Protein AF-A0A956UQK5-F1 (afdb_monomer_lite)

pLDDT: mean 91.29, std 11.16, range [36.44, 98.81]

Sequence (297 aa):
FAAATVSLLESGNDVRLRQFIRAFSGKAGPGTSLEEFTGALDKWTVFCAQTLYFDRPDLVDEAIDKLCELYKHFGIDEDATRRRFTVVVRIYVIGALAVRLAAWATVHSLTLRPVPSSLYDPDYIYSSWIRNATVFVARANLHMESDEPAQARGGFVLSAARNVMVEHPAMRPDLTEDQVPTDEISARDAALNSLCEFDIAYCFIVAAMGSGHGSAYPSSSAFDEDRSKPMAQRIVADANLREQMFPGVPDTNIAAAIAEIYELAIRESASHYGGRWWAMPPSVDAWVGKNSPPVNS

Secondary structure (DSSP, 8-state):
-HHHHHHHHHTT-HHHHHHHHHHHHHHSSTT--HHHHHHHHHHHHHHHHHHHHTT-HHHHHHHHHHHHHHHTT--SSHHHHHHHHHHHHHHHHHHHHHHHTT-HHHHHHHH---EEEETTEEEEEES-HHHHHHHHHHHTTGGGSSS--GGGSTTHHHHHHHHHHHH-GGG-TT--GGGS-SS---TT-HHHHHHHHHHHHHHHHHHHH--SBS----GGGGS-GGGTHHHHHHHHH-HHHHHHHSTT--HHHHHHHHHHHHHHHHHHHHHHSSS------HHHHHHHHHHSPP---

Foldseek 3Di:
DLVVLLVCLVVVVVVVLVVLLVCLCVQLDPPDQLVSNLVSLLVLLLNLLSCVVSVNVVSNLSSLVSVLVRLLQQALDPSSLSSLLSNLLSLLLSLLSCLVVVVQLSLQSSQQRWHALHPVGRVQIWRGSNQSSLVSCVVVVVLVPDPDDQLCSLLSSLVSSLVSCQVCVSSVVPDDDVLNDPPDDDPSNSSSLSSLQSLLLSQLLCQLPRPGDGHRARSSLLDACVSHQVNLLCCLVDPVSVCSNPPPGDLQSSLVSNVVSLVRSQVCNVVRRVRNRDDRDPSNVVSSVVNHDPDPD

Structure (mmCIF, N/CA/C/O backbone):
data_AF-A0A956UQK5-F1
#
_entry.id   AF-A0A956UQK5-F1
#
loop_
_atom_site.group_PDB
_atom_site.id
_atom_site.type_symbol
_atom_site.label_atom_id
_atom_site.label_alt_id
_atom_site.label_comp_id
_atom_site.label_asym_id
_atom_site.label_entity_id
_atom_site.label_seq_id
_atom_site.pdbx_PDB_ins_code
_atom_site.Cartn_x
_atom_site.Cartn_y
_atom_site.Cartn_z
_atom_site.occupancy
_atom_site.B_iso_or_equiv
_atom_site.auth_seq_id
_atom_site.auth_comp_id
_atom_site.auth_asym_id
_atom_site.auth_atom_id
_atom_site.pdbx_PDB_model_num
ATOM 1 N N . PHE A 1 1 ? -10.878 -0.405 20.979 1.00 93.00 1 PHE A N 1
ATOM 2 C CA . PHE A 1 1 ? -11.402 -0.850 19.669 1.0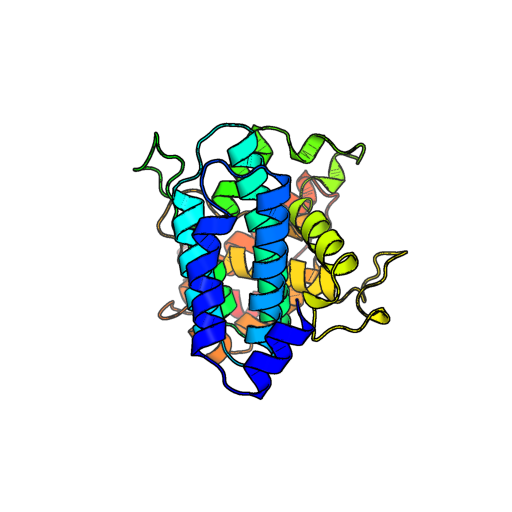0 93.00 1 PHE A CA 1
ATOM 3 C C . PHE A 1 1 ? -10.720 -2.139 19.220 1.00 93.00 1 PHE A C 1
ATOM 5 O O . PHE A 1 1 ? -11.423 -3.131 19.135 1.00 93.00 1 PHE A O 1
ATOM 12 N N . ALA A 1 2 ? -9.388 -2.171 19.058 1.00 95.06 2 ALA A N 1
ATOM 13 C CA . ALA A 1 2 ? -8.634 -3.368 18.645 1.00 95.06 2 ALA A CA 1
ATOM 14 C C . ALA A 1 2 ? -9.013 -4.657 19.404 1.00 95.06 2 ALA A C 1
ATOM 16 O O . ALA A 1 2 ? -9.420 -5.623 18.776 1.00 95.06 2 ALA A O 1
ATOM 17 N N . ALA A 1 3 ? -9.005 -4.636 20.744 1.00 95.69 3 ALA A N 1
ATOM 18 C CA . ALA A 1 3 ? -9.388 -5.796 21.560 1.00 95.69 3 ALA A CA 1
ATOM 19 C C . ALA A 1 3 ? -10.818 -6.308 21.284 1.00 95.69 3 ALA A C 1
ATOM 21 O O . ALA A 1 3 ? -11.070 -7.506 21.329 1.00 95.69 3 ALA A O 1
ATOM 22 N N . ALA A 1 4 ? -11.755 -5.410 20.957 1.00 95.69 4 ALA A N 1
ATOM 23 C CA . ALA A 1 4 ? -13.111 -5.806 20.584 1.00 95.69 4 ALA A CA 1
ATOM 24 C C . ALA A 1 4 ? -13.137 -6.454 19.192 1.00 95.69 4 ALA A C 1
ATOM 26 O O . ALA A 1 4 ? -13.817 -7.455 19.011 1.00 95.69 4 ALA A O 1
ATOM 27 N N . THR A 1 5 ? -12.381 -5.923 18.225 1.00 95.50 5 THR A N 1
ATOM 28 C CA . THR A 1 5 ? -12.234 -6.538 16.897 1.00 95.50 5 THR A CA 1
ATOM 29 C C . THR A 1 5 ? -11.626 -7.935 17.000 1.00 95.50 5 THR A C 1
ATOM 31 O O . THR A 1 5 ? -12.187 -8.869 16.439 1.00 95.50 5 THR A O 1
ATOM 34 N N . VAL A 1 6 ? -10.544 -8.090 17.769 1.00 96.81 6 VAL A N 1
ATOM 35 C CA . VAL A 1 6 ? -9.895 -9.386 18.026 1.00 96.81 6 VAL A CA 1
ATOM 36 C C . VAL A 1 6 ? -10.879 -10.371 18.652 1.00 96.81 6 VAL A C 1
ATOM 38 O O . VAL A 1 6 ? -11.075 -11.452 18.116 1.00 96.81 6 VAL A O 1
ATOM 41 N N . SER A 1 7 ? -11.604 -9.966 19.697 1.00 97.00 7 SER A N 1
ATOM 42 C CA . SER A 1 7 ? -12.611 -10.830 20.325 1.00 97.00 7 SER A CA 1
ATOM 43 C C . SER A 1 7 ? -13.732 -11.253 19.357 1.00 97.00 7 SER A C 1
ATOM 45 O O . SER A 1 7 ? -14.220 -12.385 19.414 1.00 97.00 7 SER A O 1
ATOM 47 N N . LEU A 1 8 ? -14.147 -10.378 18.433 1.00 96.44 8 LEU A N 1
ATOM 48 C CA . LEU A 1 8 ? -15.126 -10.727 17.395 1.00 96.44 8 LEU A CA 1
ATOM 49 C C . LEU A 1 8 ? -14.556 -11.696 16.350 1.00 96.44 8 LEU A C 1
ATOM 51 O O . LEU A 1 8 ? -15.296 -12.557 15.879 1.00 96.44 8 LEU A O 1
ATOM 55 N N . LEU A 1 9 ? -13.271 -11.575 16.010 1.00 96.00 9 LEU A N 1
ATOM 56 C CA . LEU A 1 9 ? -12.570 -12.502 15.118 1.00 96.00 9 LEU A CA 1
ATOM 57 C C . LEU A 1 9 ? -12.417 -13.882 15.766 1.00 96.00 9 LEU A C 1
ATOM 59 O O . LEU A 1 9 ? -12.805 -14.879 15.165 1.00 96.00 9 LEU A O 1
ATOM 63 N N . GLU A 1 10 ? -11.959 -13.936 17.018 1.00 95.88 10 GLU A N 1
ATOM 64 C CA . GLU A 1 10 ? -11.813 -15.176 17.795 1.00 95.88 10 GLU A CA 1
ATOM 65 C C . GLU A 1 10 ? -13.148 -15.907 17.993 1.00 95.88 10 GLU A C 1
ATOM 67 O O . GLU A 1 10 ? -13.201 -17.135 17.973 1.00 95.88 10 GLU A O 1
ATOM 72 N N . SER A 1 11 ? -14.243 -15.159 18.157 1.00 95.81 11 SER A N 1
ATOM 73 C CA . SER A 1 11 ? -15.592 -15.727 18.293 1.00 95.81 11 SER A CA 1
ATOM 74 C C . SER A 1 11 ? -16.288 -16.025 16.958 1.00 95.81 11 SER A C 1
ATOM 76 O O . SER A 1 11 ? -17.422 -16.508 16.971 1.00 95.81 11 SER A O 1
ATOM 78 N N . GLY A 1 12 ? -15.656 -15.736 15.813 1.00 92.88 12 GLY A N 1
ATOM 79 C CA . GLY A 1 12 ? -16.239 -15.949 14.483 1.00 92.88 12 GLY A CA 1
ATOM 80 C C . GLY A 1 12 ? -17.502 -15.118 14.217 1.00 92.88 12 GLY A C 1
ATOM 81 O O . GLY A 1 12 ? -18.394 -15.543 13.483 1.00 92.88 12 GLY A O 1
ATOM 82 N N . ASN A 1 13 ? -17.632 -13.945 14.844 1.00 94.38 13 ASN A N 1
ATOM 83 C CA . ASN A 1 13 ? -18.844 -13.130 14.773 1.00 94.38 13 ASN A CA 1
ATOM 84 C C . ASN A 1 13 ? -18.873 -12.225 13.529 1.00 94.38 13 ASN A C 1
ATOM 86 O O . ASN A 1 13 ? -18.843 -10.990 13.612 1.00 94.38 13 ASN A O 1
ATOM 90 N N . ASP A 1 14 ? -18.993 -12.854 12.362 1.00 94.00 14 ASP A N 1
ATOM 91 C CA . ASP A 1 14 ? -19.017 -12.190 11.054 1.00 94.00 14 ASP A CA 1
ATOM 92 C C . ASP A 1 14 ? -20.109 -11.122 10.935 1.00 94.00 14 ASP A C 1
ATOM 94 O O . ASP A 1 14 ? -19.914 -10.087 10.296 1.00 94.00 14 ASP A O 1
ATOM 98 N N . VAL A 1 15 ? -21.253 -11.322 11.597 1.00 95.44 15 VAL A N 1
ATOM 99 C CA . VAL A 1 15 ? -22.358 -10.355 11.583 1.00 95.44 15 VAL A CA 1
ATOM 100 C C . VAL A 1 15 ? -21.906 -9.008 12.143 1.00 95.44 15 VAL A C 1
ATOM 102 O O . VAL A 1 15 ? -22.178 -7.968 11.542 1.00 95.44 15 VAL A O 1
ATOM 105 N N . ARG A 1 16 ? -21.203 -8.999 13.282 1.00 95.31 16 ARG A N 1
ATOM 106 C CA . ARG A 1 16 ? -20.717 -7.757 13.901 1.00 95.31 16 ARG A CA 1
ATOM 107 C C . ARG A 1 16 ? -19.554 -7.143 13.126 1.00 95.31 16 ARG A C 1
ATOM 109 O O . ARG A 1 16 ? -19.509 -5.919 13.001 1.00 95.31 16 ARG A O 1
ATOM 116 N N . LEU A 1 17 ? -18.673 -7.968 12.562 1.00 96.00 17 LEU A N 1
ATOM 117 C CA . LEU A 1 17 ? -17.563 -7.505 11.724 1.00 96.00 17 LEU A CA 1
ATOM 118 C C . LEU A 1 17 ? -18.084 -6.794 10.462 1.00 96.00 17 LEU A C 1
ATOM 120 O O . LEU A 1 17 ? -17.717 -5.650 10.202 1.00 96.00 17 LEU A O 1
ATOM 124 N N . ARG A 1 18 ? -19.044 -7.383 9.740 1.00 96.12 18 ARG A N 1
ATOM 125 C CA . ARG A 1 18 ? -19.647 -6.737 8.559 1.00 96.12 18 ARG A CA 1
ATOM 126 C C . ARG A 1 18 ? -20.541 -5.548 8.916 1.00 96.12 18 ARG A C 1
ATOM 128 O O . ARG A 1 18 ? -20.626 -4.585 8.156 1.00 96.12 18 ARG A O 1
ATOM 135 N N . GLN A 1 19 ? -21.180 -5.548 10.091 1.00 94.62 19 GLN A N 1
ATOM 136 C CA . GLN A 1 19 ? -21.871 -4.353 10.597 1.00 94.62 19 GLN A CA 1
ATOM 137 C C . GLN A 1 19 ? -20.914 -3.169 10.777 1.00 94.62 19 GLN A C 1
ATOM 139 O O . GLN A 1 19 ? -21.298 -2.041 10.463 1.00 94.62 19 GLN A O 1
ATOM 144 N N . PHE A 1 20 ? -19.681 -3.405 11.239 1.00 95.19 20 PHE A N 1
ATOM 145 C CA . PHE A 1 20 ? -18.666 -2.355 11.322 1.00 95.19 20 PHE A CA 1
ATOM 146 C C . PHE A 1 20 ? -18.350 -1.768 9.938 1.00 95.19 20 PHE A C 1
ATOM 148 O O . PHE A 1 20 ? -18.416 -0.547 9.782 1.00 95.19 20 PHE A O 1
ATOM 155 N N . ILE A 1 21 ? -18.113 -2.618 8.932 1.00 95.44 21 ILE A N 1
ATOM 156 C CA . ILE A 1 21 ? -17.837 -2.185 7.550 1.00 95.44 21 ILE A CA 1
ATOM 157 C C . ILE A 1 21 ? -18.997 -1.344 7.001 1.00 95.44 21 ILE A C 1
ATOM 159 O O . ILE A 1 21 ? -18.802 -0.239 6.497 1.00 95.44 21 ILE A O 1
ATOM 163 N N . ARG A 1 22 ? -20.241 -1.807 7.169 1.00 93.06 22 ARG A N 1
ATOM 164 C CA . ARG A 1 22 ? -21.436 -1.081 6.698 1.00 93.06 22 ARG A CA 1
ATOM 165 C C . ARG A 1 22 ? -21.610 0.277 7.373 1.00 93.06 22 ARG A C 1
ATOM 167 O O . ARG A 1 22 ? -22.020 1.234 6.719 1.00 93.06 22 ARG A O 1
ATOM 174 N N . ALA A 1 23 ? -21.285 0.370 8.661 1.00 91.62 23 ALA A N 1
ATOM 175 C CA . ALA A 1 23 ? -21.383 1.608 9.426 1.00 91.62 23 ALA A CA 1
ATOM 176 C C . ALA A 1 23 ? -20.281 2.629 9.086 1.00 91.62 23 ALA A C 1
ATOM 178 O O . ALA A 1 23 ? -20.419 3.796 9.456 1.00 91.62 23 ALA A O 1
ATOM 179 N N . PHE A 1 24 ? -19.209 2.224 8.392 1.00 89.88 24 PHE A N 1
ATOM 180 C CA . PHE A 1 24 ? -18.078 3.095 8.067 1.00 89.88 24 PHE A CA 1
ATOM 181 C C . PHE A 1 24 ? -18.500 4.333 7.263 1.00 89.88 24 PHE A C 1
ATOM 183 O O . PHE A 1 24 ? -18.187 5.450 7.668 1.00 89.88 24 PHE A O 1
ATOM 190 N N . SER A 1 25 ? -19.300 4.175 6.199 1.00 79.31 25 SER A N 1
ATOM 191 C CA . SER A 1 25 ? -19.737 5.317 5.373 1.00 79.31 25 SER A CA 1
ATOM 192 C C . SER A 1 25 ? -20.547 6.358 6.149 1.00 79.31 25 SER A C 1
ATOM 194 O O . SER A 1 25 ? -20.469 7.535 5.827 1.00 79.31 25 SER A O 1
ATOM 196 N N . GLY A 1 26 ? -21.298 5.956 7.180 1.00 79.00 26 GLY A N 1
ATOM 197 C CA . GLY A 1 26 ? -22.025 6.906 8.030 1.00 79.00 26 GLY A CA 1
ATOM 198 C C . GLY A 1 26 ? -21.107 7.716 8.951 1.00 79.00 26 GLY A C 1
ATOM 199 O O . GLY A 1 26 ? -21.458 8.821 9.339 1.00 79.00 26 GLY A O 1
ATOM 200 N N . LYS A 1 27 ? -19.928 7.178 9.288 1.00 81.81 27 LYS A N 1
ATOM 201 C CA . LYS A 1 27 ? -18.935 7.804 10.179 1.00 81.81 27 LYS A CA 1
ATOM 202 C C . LYS A 1 27 ? -17.825 8.549 9.440 1.00 81.81 27 LYS A C 1
ATOM 204 O O . LYS A 1 27 ? -17.089 9.293 10.070 1.00 81.81 27 LYS A O 1
ATOM 209 N N . ALA A 1 28 ? -17.692 8.318 8.139 1.00 83.00 28 ALA A N 1
ATOM 210 C CA . ALA A 1 28 ? -16.684 8.927 7.276 1.00 83.00 28 ALA A CA 1
ATOM 211 C C . ALA A 1 28 ? -17.314 9.688 6.090 1.00 83.00 28 ALA A C 1
ATOM 213 O O . ALA A 1 28 ? -16.623 10.052 5.143 1.00 83.00 28 ALA A O 1
ATOM 214 N N . GLY A 1 29 ? -18.634 9.890 6.120 1.00 77.94 29 GLY A N 1
ATOM 215 C CA . GLY A 1 29 ? -19.404 10.474 5.027 1.00 77.94 29 GLY A CA 1
ATOM 216 C C . GLY A 1 29 ? -19.344 12.006 4.952 1.00 77.94 29 GLY A C 1
ATOM 217 O O . GLY A 1 29 ? -18.689 12.655 5.778 1.00 77.94 29 GLY A O 1
ATOM 218 N N . PRO A 1 30 ? -20.058 12.590 3.971 1.00 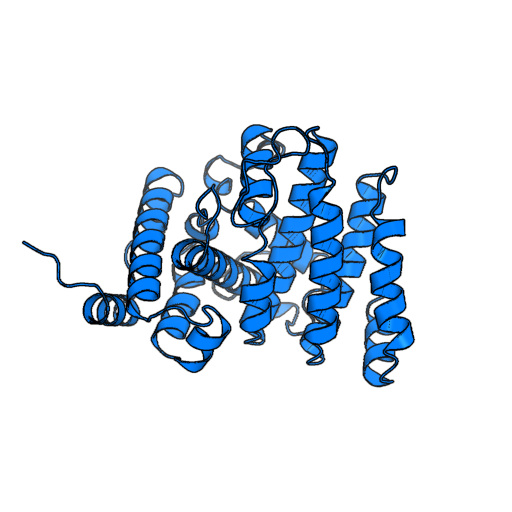72.38 30 PRO A N 1
ATOM 219 C CA . PRO A 1 30 ? -20.184 14.038 3.817 1.00 72.38 30 PRO A CA 1
ATOM 220 C C . PRO A 1 30 ? -20.707 14.702 5.100 1.00 72.38 30 PRO A C 1
ATOM 222 O O . PRO A 1 30 ? -21.658 14.213 5.706 1.00 72.38 30 PRO A O 1
ATOM 225 N N . GLY A 1 31 ? -20.093 15.816 5.506 1.00 79.75 31 GLY A N 1
ATOM 226 C CA . GLY A 1 31 ? -20.494 16.596 6.687 1.00 79.75 31 GLY A CA 1
ATOM 227 C C . GLY A 1 31 ? -19.743 16.270 7.984 1.00 79.75 31 GLY A C 1
ATOM 228 O O . GLY A 1 31 ? -19.898 17.003 8.955 1.00 79.75 31 GLY A O 1
ATOM 229 N N . THR A 1 32 ? -18.913 15.223 8.002 1.00 89.75 32 THR A N 1
ATOM 230 C CA . THR A 1 32 ? -17.972 14.955 9.108 1.00 89.75 32 THR A CA 1
ATOM 231 C C . THR A 1 32 ? -16.798 15.929 9.083 1.00 89.75 32 THR A C 1
ATOM 233 O O . THR A 1 32 ? -16.366 16.337 8.004 1.00 89.75 32 THR A O 1
ATOM 236 N N . SER A 1 33 ? -16.232 16.280 10.239 1.00 93.06 33 SER A N 1
ATOM 237 C CA . SER A 1 33 ? -14.967 17.027 10.279 1.00 93.06 33 SER A CA 1
ATOM 238 C C . SER A 1 33 ? -13.791 16.154 9.806 1.00 93.06 33 SER A C 1
ATOM 240 O O . SER A 1 33 ? -13.884 14.922 9.767 1.00 93.06 33 SER A O 1
ATOM 242 N N . LEU A 1 34 ? -12.660 16.771 9.445 1.00 91.75 34 LEU A N 1
ATOM 243 C CA . LEU A 1 34 ? -11.445 16.028 9.088 1.00 91.75 34 LEU A CA 1
ATOM 244 C C . LEU A 1 34 ? -10.933 15.164 10.257 1.00 91.75 34 LEU A C 1
ATOM 246 O O . LEU A 1 34 ? -10.433 14.061 10.037 1.00 91.75 34 LEU A O 1
ATOM 250 N N . GLU A 1 35 ? -11.091 15.632 11.496 1.00 93.88 35 GLU A N 1
ATOM 251 C CA . GLU A 1 35 ? -10.717 14.896 12.709 1.00 93.88 35 GLU A CA 1
ATOM 252 C C . GLU A 1 35 ? -11.601 13.655 12.907 1.00 93.88 35 GLU A C 1
ATOM 254 O O . GLU A 1 35 ? -11.092 12.549 13.096 1.00 93.88 35 GLU A O 1
ATOM 259 N N . GLU A 1 36 ? -12.923 13.804 12.781 1.00 94.75 36 GLU A N 1
ATOM 260 C CA . GLU A 1 36 ? -13.871 12.687 12.881 1.00 94.75 36 GLU A CA 1
ATOM 261 C C . GLU A 1 36 ? -13.614 11.634 11.800 1.00 94.75 36 GLU A C 1
ATOM 263 O O . GLU A 1 36 ? -13.603 10.431 12.077 1.00 94.75 36 GLU A O 1
ATOM 268 N N . PHE A 1 37 ? -13.351 12.092 10.575 1.00 95.38 37 PHE A N 1
ATOM 269 C CA . PHE A 1 37 ? -12.979 11.241 9.454 1.00 95.38 37 PHE A CA 1
ATOM 270 C C . PHE A 1 37 ? -11.674 10.486 9.706 1.00 95.38 37 PHE A C 1
ATOM 272 O O . PHE A 1 37 ? -11.604 9.280 9.464 1.00 95.38 37 PHE A O 1
ATOM 279 N N . THR A 1 38 ? -10.663 11.169 10.246 1.00 95.50 38 THR A N 1
ATOM 280 C CA . THR A 1 38 ? -9.379 10.560 10.612 1.00 95.50 38 THR A CA 1
ATOM 281 C C . THR A 1 38 ? -9.583 9.481 11.675 1.00 95.50 38 THR A C 1
ATOM 283 O O . THR A 1 38 ? -9.195 8.336 11.461 1.00 95.50 38 THR A O 1
ATOM 286 N N . GLY A 1 39 ? -10.327 9.772 12.747 1.00 96.06 39 GLY A N 1
ATOM 287 C CA . GLY A 1 39 ? -10.634 8.784 13.785 1.00 96.06 39 GLY A CA 1
ATOM 288 C C . GLY A 1 39 ? -11.502 7.610 13.300 1.00 96.06 39 GLY A C 1
ATOM 289 O O . GLY A 1 39 ? -11.429 6.503 13.850 1.00 96.06 39 GLY A O 1
ATOM 290 N N . ALA A 1 40 ? -12.337 7.809 12.274 1.00 96.44 40 ALA A N 1
ATOM 291 C CA . ALA A 1 40 ? -13.054 6.725 11.605 1.00 96.44 40 ALA A CA 1
ATOM 292 C C . ALA A 1 40 ? -12.107 5.856 10.762 1.00 96.44 40 ALA A C 1
ATOM 294 O O . ALA A 1 40 ? -12.205 4.626 10.818 1.00 96.44 40 ALA A O 1
ATOM 295 N N . LEU A 1 41 ? -11.173 6.473 10.034 1.00 97.06 41 LEU A N 1
ATOM 296 C CA . LEU A 1 41 ? -10.149 5.772 9.261 1.00 97.06 41 LEU A CA 1
ATOM 297 C C . LEU A 1 41 ? -9.155 5.012 10.133 1.00 97.06 41 LEU A C 1
ATOM 299 O O . LEU A 1 41 ? -8.768 3.906 9.768 1.00 97.06 41 LEU A O 1
ATOM 303 N N . ASP A 1 42 ? -8.785 5.526 11.301 1.00 97.62 42 ASP A N 1
ATOM 304 C CA . ASP A 1 42 ? -7.893 4.803 12.209 1.00 97.62 42 ASP A CA 1
ATOM 305 C C . ASP A 1 42 ? -8.555 3.509 12.695 1.00 97.62 42 ASP A C 1
ATOM 307 O O . ASP A 1 42 ? -7.938 2.444 12.709 1.00 97.62 42 ASP A O 1
ATOM 311 N N . LYS A 1 43 ? -9.861 3.553 12.995 1.00 97.75 43 LYS A N 1
ATOM 312 C CA . LYS A 1 43 ? -10.640 2.344 13.311 1.00 97.75 43 LYS A CA 1
ATOM 313 C C . LYS A 1 43 ? -10.746 1.409 12.110 1.00 97.75 43 LYS A C 1
ATOM 315 O O . LYS A 1 43 ? -10.631 0.203 12.292 1.00 97.75 43 LYS A O 1
ATOM 320 N N . TRP A 1 44 ? -10.958 1.934 10.904 1.00 98.12 44 TRP A N 1
ATOM 321 C CA . TRP A 1 44 ? -10.970 1.127 9.678 1.00 98.12 44 TRP A CA 1
ATOM 322 C C . TRP A 1 44 ? -9.619 0.434 9.441 1.00 98.12 44 TRP A C 1
ATOM 324 O O . TRP A 1 44 ? -9.585 -0.745 9.104 1.00 98.12 44 TRP A O 1
ATOM 334 N N . THR A 1 45 ? -8.514 1.121 9.717 1.00 98.56 45 THR A N 1
ATOM 335 C CA . THR A 1 45 ? -7.150 0.600 9.539 1.00 98.56 45 THR A CA 1
ATOM 336 C C . THR A 1 45 ? -6.835 -0.463 10.574 1.00 98.56 45 THR A C 1
ATOM 338 O O . THR A 1 45 ? -6.396 -1.550 10.223 1.00 98.56 45 THR A O 1
ATOM 341 N N . VAL A 1 46 ? -7.147 -0.210 11.849 1.00 98.56 46 VAL A N 1
ATOM 342 C CA . VAL A 1 46 ? -7.045 -1.237 12.893 1.00 98.56 46 VAL A CA 1
ATOM 343 C C . VAL A 1 46 ? -7.921 -2.438 12.544 1.00 98.56 46 VAL A C 1
ATOM 345 O O . VAL A 1 46 ? -7.481 -3.566 12.705 1.00 98.56 46 VAL A O 1
ATOM 348 N N . PHE A 1 47 ? -9.141 -2.229 12.043 1.00 98.50 47 PHE A N 1
ATOM 349 C CA . PHE A 1 47 ? -9.993 -3.331 11.602 1.00 98.50 47 PHE A CA 1
ATOM 350 C C . PHE A 1 47 ? -9.308 -4.163 10.513 1.00 98.50 47 PHE A C 1
ATOM 352 O O . PHE A 1 47 ? -9.123 -5.355 10.729 1.00 98.50 47 PHE A O 1
ATOM 359 N N . CYS A 1 48 ? -8.863 -3.537 9.419 1.00 98.56 48 CYS A N 1
ATOM 360 C CA . CYS A 1 48 ? -8.214 -4.230 8.305 1.00 98.56 48 CYS A CA 1
ATOM 361 C C . CYS A 1 48 ? -6.919 -4.934 8.728 1.00 98.56 48 CYS A C 1
ATOM 363 O O . CYS A 1 48 ? -6.666 -6.058 8.305 1.00 98.56 48 CYS A O 1
ATOM 365 N N . ALA A 1 49 ? -6.114 -4.301 9.585 1.00 98.62 49 ALA A N 1
ATOM 366 C CA . ALA A 1 49 ? -4.870 -4.880 10.073 1.00 98.62 49 ALA A CA 1
ATOM 367 C C . ALA A 1 49 ? -5.123 -6.149 10.896 1.00 98.62 49 ALA A C 1
ATOM 369 O O . ALA A 1 49 ? -4.487 -7.176 10.675 1.00 98.62 49 ALA A O 1
ATOM 370 N N . GLN A 1 50 ? -6.094 -6.098 11.812 1.00 98.25 50 GLN A N 1
ATOM 371 C CA . GLN A 1 50 ? -6.450 -7.247 12.643 1.00 98.25 50 GLN A CA 1
ATOM 372 C C . GLN A 1 50 ? -7.112 -8.354 11.814 1.00 98.25 50 GLN A C 1
ATOM 374 O O . GLN A 1 50 ? -6.758 -9.515 11.968 1.00 98.25 50 GLN A O 1
ATOM 379 N N . THR A 1 51 ? -8.029 -8.026 10.897 1.00 98.12 51 THR A N 1
ATOM 380 C CA . THR A 1 51 ? -8.666 -9.036 10.034 1.00 98.12 51 THR A CA 1
ATOM 381 C C . THR A 1 51 ? -7.655 -9.711 9.114 1.00 98.12 51 THR A C 1
ATOM 383 O O . THR A 1 51 ? -7.722 -10.922 8.934 1.00 98.12 51 THR A O 1
ATOM 386 N N . LEU A 1 52 ? -6.694 -8.958 8.567 1.00 98.12 52 LEU A N 1
ATOM 387 C CA . LEU A 1 52 ? -5.644 -9.525 7.726 1.00 98.12 52 LEU A CA 1
ATOM 388 C C . LEU A 1 52 ? -4.715 -10.443 8.531 1.00 98.12 52 LEU A C 1
ATOM 390 O O . LEU A 1 52 ? -4.383 -11.527 8.070 1.00 98.12 52 LEU A O 1
ATOM 394 N N . TYR A 1 53 ? -4.355 -10.046 9.754 1.00 97.94 53 TYR A N 1
ATOM 395 C CA . TYR A 1 53 ? -3.534 -10.859 10.657 1.00 97.94 53 TYR A CA 1
ATOM 396 C C . TYR A 1 53 ? -4.226 -12.154 11.118 1.00 97.94 53 TYR A C 1
ATOM 398 O O . TYR A 1 53 ? -3.562 -13.147 11.395 1.00 97.94 53 TYR A O 1
ATOM 406 N N . PHE A 1 54 ? -5.560 -12.162 11.156 1.00 97.69 54 PHE A N 1
ATOM 407 C CA . PHE A 1 54 ? -6.388 -13.342 11.432 1.00 97.69 54 PHE A CA 1
ATOM 408 C C . PHE A 1 54 ? -6.756 -14.145 10.170 1.00 97.69 54 PHE A C 1
ATOM 410 O O . PHE A 1 54 ? -7.666 -14.970 10.224 1.00 97.69 54 PHE A O 1
ATOM 417 N N . ASP A 1 55 ? -6.077 -13.902 9.044 1.00 96.69 55 ASP A N 1
ATOM 418 C CA . ASP A 1 55 ? -6.287 -14.604 7.771 1.00 96.69 55 ASP A CA 1
ATOM 419 C C . ASP A 1 55 ? -7.741 -14.514 7.258 1.00 96.69 55 ASP A C 1
ATOM 421 O O . ASP A 1 55 ? -8.355 -15.479 6.802 1.00 96.69 55 ASP A O 1
ATOM 425 N N . ARG A 1 56 ? -8.330 -13.312 7.363 1.00 96.88 56 ARG A N 1
ATOM 426 C CA . ARG A 1 56 ? -9.672 -12.976 6.850 1.00 96.88 56 ARG A CA 1
ATOM 427 C C . ARG A 1 56 ? -9.618 -11.936 5.723 1.00 96.88 56 ARG A C 1
ATOM 429 O O . ARG A 1 56 ? -10.152 -10.832 5.887 1.00 96.88 56 ARG A O 1
ATOM 436 N N . PRO A 1 57 ? -8.990 -12.254 4.572 1.00 94.62 57 PRO A N 1
ATOM 437 C CA . PRO A 1 57 ? -8.888 -11.325 3.444 1.00 94.62 57 PRO A CA 1
ATOM 438 C C . PRO A 1 57 ? -10.258 -10.943 2.864 1.00 94.62 57 PRO A C 1
ATOM 440 O O . PRO A 1 57 ? -10.427 -9.820 2.406 1.00 94.62 57 PRO A O 1
ATOM 443 N N . ASP A 1 58 ? -11.277 -11.801 2.993 1.00 95.94 58 ASP A N 1
ATOM 444 C CA . ASP A 1 58 ? -12.644 -11.519 2.536 1.00 95.94 58 ASP A CA 1
ATOM 445 C C . ASP A 1 58 ? -13.272 -10.283 3.209 1.00 95.94 58 ASP A C 1
ATOM 447 O O . ASP A 1 58 ? -14.040 -9.545 2.589 1.00 95.94 58 ASP A O 1
ATOM 451 N N . LEU A 1 59 ? -12.952 -10.047 4.486 1.00 97.56 59 LEU A N 1
ATOM 452 C CA . LEU A 1 59 ? -13.407 -8.868 5.226 1.00 97.56 59 LEU A CA 1
ATOM 453 C C . LEU A 1 59 ? -12.583 -7.627 4.877 1.00 97.56 59 LEU A C 1
ATOM 455 O O . LEU A 1 59 ? -13.114 -6.516 4.898 1.00 97.56 59 LEU A O 1
ATOM 459 N N . VAL A 1 60 ? -11.299 -7.818 4.564 1.00 97.62 60 VAL A N 1
ATOM 460 C CA . VAL A 1 60 ? -10.403 -6.743 4.125 1.00 97.62 60 VAL A CA 1
ATOM 461 C C . VAL A 1 60 ? -10.855 -6.223 2.764 1.00 97.62 60 VAL A C 1
ATOM 463 O O . VAL A 1 60 ? -11.011 -5.015 2.613 1.00 97.62 60 VAL A O 1
ATOM 466 N N . ASP A 1 61 ? -11.162 -7.105 1.813 1.00 96.19 61 ASP A N 1
ATOM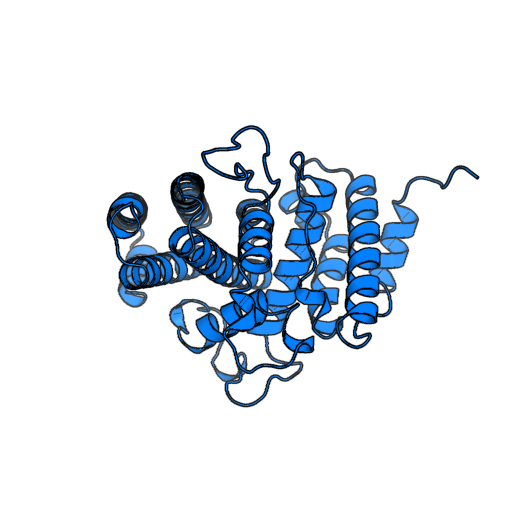 467 C CA . ASP A 1 61 ? -11.653 -6.715 0.489 1.00 96.19 61 ASP A CA 1
ATOM 468 C C . ASP A 1 61 ? -12.988 -5.959 0.566 1.00 96.19 61 ASP A C 1
ATOM 470 O O . ASP A 1 61 ? -13.102 -4.878 -0.012 1.00 96.19 61 ASP A O 1
ATOM 474 N N . GLU A 1 62 ? -13.964 -6.426 1.364 1.00 97.00 62 GLU A N 1
ATOM 475 C CA . GLU A 1 62 ? -15.227 -5.687 1.567 1.00 97.00 62 GLU A CA 1
ATOM 476 C C . GLU A 1 62 ? -14.971 -4.294 2.179 1.00 97.00 62 GLU A C 1
ATOM 478 O O . GLU A 1 62 ? -15.616 -3.304 1.816 1.00 97.00 62 GLU A O 1
ATOM 483 N N . ALA A 1 63 ? -14.012 -4.191 3.104 1.00 97.31 63 ALA A N 1
ATOM 484 C CA . ALA A 1 63 ? -13.644 -2.927 3.727 1.00 97.31 63 ALA A CA 1
ATOM 485 C C . ALA A 1 63 ? -12.928 -1.972 2.753 1.00 97.31 63 ALA A C 1
ATOM 487 O O . ALA A 1 63 ? -13.198 -0.765 2.798 1.00 97.31 63 ALA A O 1
ATOM 488 N N . ILE A 1 64 ? -12.060 -2.484 1.873 1.00 97.12 64 ILE A N 1
ATOM 489 C CA . ILE A 1 64 ? -11.385 -1.718 0.813 1.00 97.12 64 ILE A CA 1
ATOM 490 C C . ILE A 1 64 ? -12.406 -1.219 -0.204 1.00 97.12 64 ILE A C 1
ATOM 492 O O . ILE A 1 64 ? -12.403 -0.029 -0.519 1.00 97.12 64 ILE A O 1
ATOM 496 N N . ASP A 1 65 ? -13.313 -2.081 -0.668 1.00 95.94 65 ASP A N 1
ATOM 497 C CA . ASP A 1 65 ? -14.379 -1.708 -1.600 1.00 95.94 65 ASP A CA 1
ATOM 498 C C . ASP A 1 65 ? -15.206 -0.554 -1.028 1.00 95.94 65 ASP A C 1
ATOM 500 O O . ASP A 1 65 ? -15.416 0.472 -1.678 1.00 95.94 65 ASP A O 1
ATOM 504 N N . LYS A 1 66 ? -15.605 -0.669 0.244 1.00 95.62 66 LYS A N 1
ATOM 505 C CA . LYS A 1 66 ? -16.394 0.358 0.925 1.00 95.62 66 LYS A CA 1
ATOM 506 C C . LYS A 1 66 ? -15.654 1.691 1.060 1.00 95.62 66 LYS A C 1
ATOM 508 O O . LYS A 1 66 ? -16.285 2.746 0.939 1.00 95.62 66 LYS A O 1
ATOM 513 N N . LEU A 1 67 ? -14.345 1.659 1.315 1.00 96.44 67 LEU A N 1
ATOM 514 C CA . LEU A 1 67 ? -13.511 2.859 1.371 1.00 96.44 67 LEU A CA 1
ATOM 515 C C . LEU A 1 67 ? -13.311 3.478 -0.018 1.00 96.44 67 LEU A C 1
ATOM 517 O O . LEU A 1 67 ? -13.381 4.698 -0.151 1.00 96.44 67 LEU A O 1
ATOM 521 N N . CYS A 1 68 ? -13.104 2.658 -1.049 1.00 95.44 68 CYS A N 1
ATOM 522 C CA . CYS A 1 68 ? -12.943 3.113 -2.428 1.00 95.44 68 CYS A CA 1
ATOM 523 C C . CYS A 1 68 ? -14.210 3.817 -2.932 1.00 95.44 68 CYS A C 1
ATOM 525 O O . CYS A 1 68 ? -14.128 4.902 -3.506 1.00 95.44 68 CYS A O 1
ATOM 527 N N . GLU A 1 69 ? -15.390 3.267 -2.633 1.00 93.69 69 GLU A N 1
ATOM 528 C CA . GLU A 1 69 ? -16.659 3.918 -2.963 1.00 93.69 69 GLU A CA 1
ATOM 529 C C . GLU A 1 69 ? -16.802 5.277 -2.276 1.00 93.69 69 GLU A C 1
ATOM 531 O O . GLU A 1 69 ? -17.200 6.246 -2.914 1.00 93.69 69 GLU A O 1
ATOM 536 N N . LEU A 1 70 ? -16.414 5.402 -1.005 1.00 92.69 70 LEU A N 1
ATOM 537 C CA . LEU A 1 70 ? -16.390 6.701 -0.330 1.00 92.69 70 LEU A CA 1
ATOM 538 C C . LEU A 1 70 ? -15.397 7.675 -0.991 1.00 92.69 70 LEU A C 1
ATOM 540 O O . LEU A 1 70 ? -15.742 8.829 -1.234 1.00 92.69 70 LEU A O 1
ATOM 544 N N . TYR A 1 71 ? -14.192 7.201 -1.312 1.00 93.94 71 TYR A N 1
ATOM 545 C CA . TYR A 1 71 ? -13.119 7.997 -1.910 1.00 93.94 71 TYR A CA 1
ATOM 546 C C . TYR A 1 71 ? -13.542 8.647 -3.234 1.00 93.94 71 TYR A C 1
ATOM 548 O O . TYR A 1 71 ? -13.262 9.824 -3.465 1.00 93.94 71 TYR A O 1
ATOM 556 N N . LYS A 1 72 ? -14.259 7.907 -4.091 1.00 92.50 72 LYS A N 1
ATOM 557 C CA . LYS A 1 72 ? -14.746 8.396 -5.396 1.00 92.50 72 LYS A CA 1
ATOM 558 C C . LYS A 1 72 ? -15.676 9.612 -5.287 1.00 92.50 72 LYS A C 1
ATOM 560 O O . LYS A 1 72 ? -15.829 10.338 -6.263 1.00 92.50 72 LYS A O 1
ATOM 565 N N . HIS A 1 73 ? -16.272 9.850 -4.117 1.00 89.88 73 HIS A N 1
ATOM 566 C CA . HIS A 1 73 ? -17.194 10.962 -3.877 1.00 89.88 73 HIS A CA 1
ATOM 567 C C . HIS A 1 73 ? -16.519 12.211 -3.291 1.00 89.88 73 HIS A C 1
ATOM 569 O O . HIS A 1 73 ? -17.201 13.195 -3.003 1.00 89.88 73 HIS A O 1
ATOM 575 N N . PHE A 1 74 ? -15.199 12.205 -3.090 1.00 90.25 74 PHE A N 1
ATOM 576 C CA . PHE A 1 74 ? -14.495 13.384 -2.593 1.00 90.25 74 PHE A CA 1
ATOM 577 C C . PHE A 1 74 ? -14.488 14.523 -3.624 1.00 90.25 74 PHE A C 1
ATOM 579 O O . PHE A 1 74 ? -14.236 14.314 -4.812 1.00 90.25 74 PHE A O 1
ATOM 586 N N . GLY A 1 75 ? -14.716 15.751 -3.142 1.00 88.50 75 GLY A N 1
ATOM 587 C CA . GLY A 1 75 ? -14.641 16.983 -3.934 1.00 88.50 75 GLY A CA 1
ATOM 588 C C . GLY A 1 75 ? -13.216 17.326 -4.386 1.00 88.50 75 GLY A C 1
ATOM 589 O O . GLY A 1 75 ? -12.329 16.475 -4.379 1.00 88.50 75 GLY A O 1
ATOM 590 N N . ILE A 1 76 ? -12.978 18.576 -4.782 1.00 88.44 76 ILE A N 1
ATOM 591 C CA . ILE A 1 76 ? -11.658 19.056 -5.252 1.00 88.44 76 ILE A CA 1
ATOM 592 C C . ILE A 1 76 ? -11.028 20.113 -4.345 1.00 88.44 76 ILE A C 1
ATOM 594 O O . ILE A 1 76 ? -9.965 20.636 -4.663 1.00 88.44 76 ILE A O 1
ATOM 598 N N . ASP A 1 77 ? -11.701 20.462 -3.254 1.00 90.00 77 ASP A N 1
ATOM 599 C CA . ASP A 1 77 ? -11.201 21.440 -2.299 1.00 90.00 77 ASP A CA 1
ATOM 600 C C . ASP A 1 77 ? -10.039 20.882 -1.455 1.00 90.00 77 ASP A C 1
ATOM 602 O O . ASP A 1 77 ? -9.610 19.724 -1.572 1.00 90.00 77 ASP A O 1
ATOM 606 N N . GLU A 1 78 ? -9.478 21.751 -0.619 1.00 90.25 78 GLU A N 1
ATOM 607 C CA . GLU A 1 78 ? -8.360 21.401 0.250 1.00 90.25 78 GLU A CA 1
ATOM 608 C C . GLU A 1 78 ? -8.743 20.323 1.277 1.00 90.25 78 GLU A C 1
ATOM 610 O O . GLU A 1 78 ? -7.957 19.404 1.506 1.00 90.25 78 GLU A O 1
ATOM 615 N N . ASP A 1 79 ? -9.959 20.364 1.837 1.00 90.56 79 ASP A N 1
ATOM 616 C CA . ASP A 1 79 ? -10.454 19.343 2.774 1.00 90.56 79 ASP A CA 1
ATOM 617 C C . ASP A 1 79 ? -10.507 17.966 2.100 1.00 90.56 79 ASP A C 1
ATOM 619 O O . ASP A 1 79 ? -9.968 16.985 2.616 1.00 90.56 79 ASP A O 1
ATOM 623 N N . ALA A 1 80 ? -11.055 17.894 0.887 1.00 91.75 80 ALA A N 1
ATOM 624 C CA . ALA A 1 80 ? -11.077 16.684 0.082 1.00 91.75 80 ALA A CA 1
ATOM 625 C C . ALA A 1 80 ? -9.660 16.194 -0.256 1.00 91.75 80 ALA A C 1
ATOM 627 O O . ALA A 1 80 ? -9.410 14.987 -0.285 1.00 91.75 80 ALA A O 1
ATOM 628 N N . THR A 1 81 ? -8.711 17.102 -0.489 1.00 92.75 81 THR A N 1
ATOM 629 C CA . THR A 1 81 ? -7.297 16.753 -0.697 1.00 92.75 81 THR A CA 1
ATOM 630 C C . THR A 1 81 ? -6.677 16.159 0.571 1.00 92.75 81 THR A C 1
ATOM 632 O O . THR A 1 81 ? -6.049 15.099 0.503 1.00 92.75 81 THR A O 1
ATOM 635 N N . ARG A 1 82 ? -6.909 16.772 1.739 1.00 92.50 82 ARG A N 1
ATOM 636 C CA . ARG A 1 82 ? -6.456 16.247 3.036 1.00 92.50 82 ARG A CA 1
ATOM 637 C C . ARG A 1 82 ? -7.062 14.869 3.313 1.00 92.50 82 ARG A C 1
ATOM 639 O O . ARG A 1 82 ? -6.327 13.953 3.665 1.00 92.50 82 ARG A O 1
ATOM 646 N N . ARG A 1 83 ? -8.357 14.658 3.044 1.00 94.50 83 ARG A N 1
ATOM 647 C CA . ARG A 1 83 ? -9.008 13.337 3.167 1.00 94.50 83 ARG A CA 1
ATOM 648 C C . ARG A 1 83 ? -8.389 12.282 2.259 1.00 94.50 83 ARG A C 1
ATOM 650 O O . ARG A 1 83 ? -8.131 11.174 2.726 1.00 94.50 83 ARG A O 1
ATOM 657 N N . ARG A 1 84 ? -8.123 12.608 0.986 1.00 94.25 84 ARG A N 1
ATOM 658 C CA . ARG A 1 84 ? -7.426 11.698 0.057 1.00 94.25 84 ARG A CA 1
ATOM 659 C C . ARG A 1 84 ? -6.071 11.280 0.611 1.00 94.25 84 ARG A C 1
ATOM 661 O O . ARG A 1 84 ? -5.736 10.098 0.559 1.00 94.25 84 ARG A O 1
ATOM 668 N N . PHE A 1 85 ? -5.315 12.232 1.155 1.00 94.31 85 PHE A N 1
ATOM 669 C CA . PHE A 1 85 ? -4.021 11.941 1.756 1.00 94.31 85 PHE A CA 1
ATOM 670 C C . PHE A 1 85 ? -4.152 11.040 2.984 1.00 94.31 85 PHE A C 1
ATOM 672 O O . PHE A 1 85 ? -3.474 10.018 3.056 1.00 94.31 85 PHE A O 1
ATOM 679 N N . THR A 1 86 ? -5.081 11.353 3.894 1.00 95.25 86 THR A N 1
ATOM 680 C CA . THR A 1 86 ? -5.373 10.520 5.067 1.00 95.25 86 THR A CA 1
ATOM 681 C C . THR A 1 86 ? -5.688 9.084 4.644 1.00 95.25 86 THR A C 1
ATOM 683 O O . THR A 1 86 ? -5.112 8.160 5.211 1.00 95.25 86 THR A O 1
ATOM 686 N N . VAL A 1 87 ? -6.517 8.878 3.612 1.00 96.94 87 VAL A N 1
ATOM 687 C CA . VAL A 1 87 ? -6.813 7.541 3.063 1.00 96.94 87 VAL A CA 1
ATOM 688 C C . VAL A 1 87 ? -5.547 6.827 2.593 1.00 96.94 87 VAL A C 1
ATOM 690 O O . VAL A 1 87 ? -5.301 5.696 3.007 1.00 96.94 87 VAL A O 1
ATOM 693 N N . VAL A 1 88 ? -4.721 7.480 1.774 1.00 96.44 88 VAL A N 1
ATOM 694 C CA . VAL A 1 88 ? -3.516 6.847 1.218 1.00 96.44 88 VAL A CA 1
ATOM 695 C C . VAL A 1 88 ? -2.490 6.509 2.290 1.00 96.44 88 VAL A C 1
ATOM 697 O O . VAL A 1 88 ? -1.958 5.405 2.267 1.00 96.44 88 VAL A O 1
ATOM 700 N N . VAL A 1 89 ? -2.294 7.363 3.292 1.00 97.00 89 VAL A N 1
ATOM 701 C CA . VAL A 1 89 ? -1.447 7.043 4.452 1.00 97.00 89 VAL A CA 1
ATOM 702 C C . VAL A 1 89 ? -1.873 5.718 5.099 1.00 97.00 89 VAL A C 1
ATOM 704 O O . VAL A 1 89 ? -1.030 4.864 5.358 1.00 97.00 89 VAL A O 1
ATOM 707 N N . ARG A 1 90 ? -3.180 5.489 5.289 1.00 98.00 90 ARG A N 1
ATOM 708 C CA . ARG A 1 90 ? -3.704 4.241 5.876 1.00 98.00 90 ARG A CA 1
ATOM 709 C C . ARG A 1 90 ? -3.610 3.050 4.915 1.00 98.00 90 ARG A C 1
ATOM 711 O O . ARG A 1 90 ? -3.347 1.937 5.362 1.00 98.00 90 ARG A O 1
ATOM 718 N N . ILE A 1 91 ? -3.756 3.268 3.607 1.00 98.06 91 ILE A N 1
ATOM 719 C CA . ILE A 1 91 ? -3.521 2.233 2.584 1.00 98.06 91 ILE A CA 1
ATOM 720 C C . ILE A 1 91 ? -2.080 1.729 2.640 1.00 98.06 91 ILE A C 1
ATOM 722 O O . ILE A 1 91 ? -1.877 0.521 2.609 1.00 98.06 91 ILE A O 1
ATOM 726 N N . TYR A 1 92 ? -1.094 2.620 2.784 1.00 98.44 92 TYR A N 1
ATOM 727 C CA . TYR A 1 92 ? 0.309 2.223 2.939 1.00 98.44 92 TYR A CA 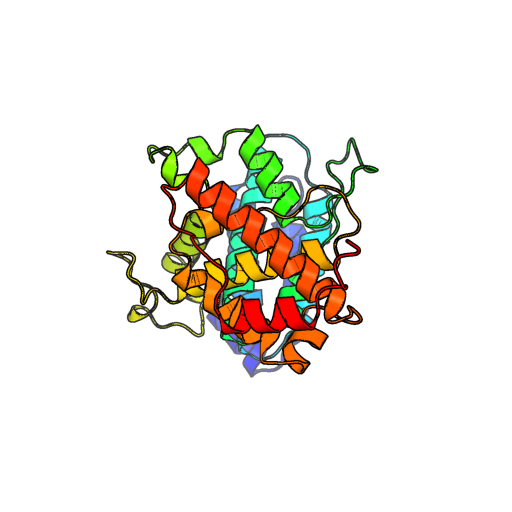1
ATOM 728 C C . TYR A 1 92 ? 0.533 1.381 4.198 1.00 98.44 92 TYR A C 1
ATOM 730 O O . TYR A 1 92 ? 1.261 0.394 4.138 1.00 98.44 92 TYR A O 1
ATOM 738 N N . VAL A 1 93 ? -0.133 1.702 5.314 1.00 98.62 93 VAL A N 1
ATOM 739 C CA . VAL A 1 93 ? -0.057 0.891 6.543 1.00 98.62 93 VAL A CA 1
ATOM 740 C C . VAL A 1 93 ? -0.566 -0.537 6.310 1.00 98.62 93 VAL A C 1
ATOM 742 O O . VAL A 1 93 ? 0.125 -1.497 6.658 1.00 98.62 93 VAL A O 1
ATOM 745 N N . ILE A 1 94 ? -1.739 -0.698 5.685 1.00 98.69 94 ILE A N 1
ATOM 746 C CA . ILE A 1 94 ? -2.286 -2.033 5.379 1.00 98.69 94 ILE A CA 1
ATOM 747 C C . ILE A 1 94 ? -1.444 -2.748 4.320 1.00 98.69 94 ILE A C 1
ATOM 749 O O . ILE A 1 94 ? -1.187 -3.940 4.450 1.00 98.69 94 ILE A O 1
ATOM 753 N N . GLY A 1 95 ? -0.976 -2.029 3.302 1.00 98.69 95 GLY A N 1
ATOM 754 C CA . GLY A 1 95 ? -0.121 -2.564 2.249 1.00 98.69 95 GLY A CA 1
ATOM 755 C C . GLY A 1 95 ? 1.203 -3.102 2.785 1.00 98.69 95 GLY A C 1
ATOM 756 O O . GLY A 1 95 ? 1.594 -4.219 2.456 1.00 98.69 95 GLY A O 1
ATOM 757 N N . ALA A 1 96 ? 1.849 -2.363 3.688 1.00 98.75 96 ALA A N 1
ATOM 758 C CA . ALA A 1 96 ? 3.061 -2.804 4.369 1.00 98.75 96 ALA A CA 1
ATOM 759 C C . ALA A 1 96 ? 2.819 -4.071 5.202 1.00 98.75 96 ALA A C 1
ATOM 761 O O . ALA A 1 96 ? 3.622 -5.001 5.158 1.00 98.75 96 ALA A O 1
ATOM 762 N N . LEU A 1 97 ? 1.699 -4.145 5.931 1.00 98.81 97 LEU A N 1
ATOM 763 C CA . LEU A 1 97 ? 1.314 -5.366 6.644 1.00 98.81 97 LEU A CA 1
ATOM 764 C C . LEU A 1 97 ? 1.083 -6.535 5.679 1.00 98.81 97 LEU A C 1
ATOM 766 O O . LEU A 1 97 ? 1.600 -7.625 5.909 1.00 98.81 97 LEU A O 1
ATOM 770 N N . ALA A 1 98 ? 0.359 -6.312 4.581 1.00 98.75 98 ALA A N 1
ATOM 771 C CA . ALA A 1 98 ? 0.110 -7.334 3.570 1.00 98.75 98 ALA A CA 1
ATOM 772 C C . ALA A 1 98 ? 1.416 -7.880 2.977 1.00 98.75 98 ALA A C 1
ATOM 774 O O . ALA A 1 98 ? 1.537 -9.087 2.782 1.00 98.75 98 ALA A O 1
ATOM 775 N N . VAL A 1 99 ? 2.421 -7.023 2.776 1.00 98.69 99 VAL A N 1
ATOM 776 C CA . VAL A 1 99 ? 3.758 -7.442 2.343 1.00 98.69 99 VAL A CA 1
ATOM 777 C C . VAL A 1 99 ? 4.447 -8.347 3.365 1.00 98.69 99 VAL A C 1
ATOM 779 O O . VAL A 1 99 ? 5.043 -9.357 2.983 1.00 98.69 99 VAL A O 1
ATOM 782 N N . ARG A 1 100 ? 4.374 -8.014 4.659 1.00 98.38 100 ARG A N 1
ATOM 783 C CA . ARG A 1 100 ? 4.984 -8.827 5.727 1.00 98.38 100 ARG A CA 1
ATOM 784 C C . ARG A 1 100 ? 4.276 -10.170 5.913 1.00 98.38 100 ARG A C 1
ATOM 786 O O . ARG A 1 100 ? 4.941 -11.168 6.170 1.00 98.38 100 ARG A O 1
ATOM 793 N N . LEU A 1 101 ? 2.959 -10.205 5.713 1.00 98.50 101 LEU A N 1
ATOM 794 C CA . LEU A 1 101 ? 2.135 -11.417 5.796 1.00 98.50 101 LEU A CA 1
ATOM 795 C C . LEU A 1 101 ? 2.078 -12.227 4.491 1.00 98.50 101 LEU A C 1
ATOM 797 O O . LEU A 1 101 ? 1.403 -13.250 4.448 1.00 98.50 101 LEU A O 1
ATOM 801 N N . ALA A 1 102 ? 2.754 -11.781 3.429 1.00 98.19 102 ALA A N 1
ATOM 802 C CA . ALA A 1 102 ? 2.669 -12.379 2.096 1.00 98.19 102 ALA A CA 1
ATOM 803 C C . ALA A 1 102 ? 1.235 -12.465 1.525 1.00 98.19 102 ALA A C 1
ATOM 805 O O . ALA A 1 102 ? 0.917 -13.341 0.720 1.00 98.19 102 ALA A O 1
ATOM 806 N N . ALA A 1 103 ? 0.366 -11.525 1.907 1.00 98.19 103 ALA A N 1
ATOM 807 C CA . ALA A 1 103 ? -1.011 -11.416 1.434 1.00 98.19 103 ALA A CA 1
ATOM 808 C C . ALA A 1 103 ? -1.071 -10.690 0.077 1.00 98.19 103 ALA A C 1
ATOM 810 O O . ALA A 1 103 ? -1.570 -9.569 -0.050 1.00 98.19 103 ALA A O 1
ATOM 811 N N . TRP A 1 104 ? -0.518 -11.327 -0.953 1.00 98.25 104 TRP A N 1
ATOM 812 C CA . TRP A 1 104 ? -0.276 -10.735 -2.272 1.00 98.25 104 TRP A CA 1
ATOM 813 C C . TRP A 1 104 ? -1.541 -10.286 -3.007 1.00 98.25 104 TRP A C 1
ATOM 815 O O . TRP A 1 104 ? -1.542 -9.218 -3.618 1.00 98.25 104 TRP A O 1
ATOM 825 N N . ALA A 1 105 ? -2.637 -11.036 -2.875 1.00 96.94 105 ALA A N 1
ATOM 826 C CA . ALA A 1 105 ? -3.936 -10.630 -3.407 1.00 96.94 105 ALA A CA 1
ATOM 827 C C . ALA A 1 105 ? -4.422 -9.302 -2.789 1.00 96.94 105 ALA A C 1
ATOM 829 O O . ALA A 1 105 ? -4.946 -8.445 -3.498 1.00 96.94 105 ALA A O 1
ATOM 830 N N . THR A 1 106 ? -4.171 -9.079 -1.493 1.00 98.06 106 THR A N 1
ATOM 831 C CA . THR A 1 106 ? -4.482 -7.813 -0.810 1.00 98.06 106 THR A CA 1
ATOM 832 C C . THR A 1 106 ? -3.592 -6.674 -1.312 1.00 98.06 106 THR A C 1
ATOM 834 O O . THR A 1 106 ? -4.079 -5.561 -1.505 1.00 98.06 106 THR A O 1
ATOM 837 N N . VAL A 1 107 ? -2.304 -6.935 -1.580 1.00 98.38 107 VAL A N 1
ATOM 838 C CA . VAL A 1 107 ? -1.403 -5.948 -2.209 1.00 98.38 107 VAL A CA 1
ATOM 839 C C . VAL A 1 107 ? -1.939 -5.534 -3.584 1.00 98.38 107 VAL A C 1
ATOM 841 O O . VAL A 1 107 ? -2.036 -4.341 -3.867 1.00 98.38 107 VAL A O 1
ATOM 844 N N . HIS A 1 108 ? -2.371 -6.484 -4.415 1.00 97.12 108 HIS A N 1
ATOM 845 C CA . HIS A 1 108 ? -3.033 -6.182 -5.687 1.00 97.12 108 HIS A CA 1
ATOM 846 C C . HIS A 1 108 ? -4.338 -5.384 -5.487 1.00 97.12 108 HIS A C 1
ATOM 848 O O . HIS A 1 108 ? -4.507 -4.309 -6.066 1.00 97.12 108 HIS A O 1
ATOM 854 N N . SER A 1 109 ? -5.225 -5.849 -4.600 1.00 95.94 109 SER A N 1
ATOM 855 C CA . SER A 1 109 ? -6.520 -5.217 -4.292 1.00 95.94 109 SER A CA 1
ATOM 856 C C . SER A 1 109 ? -6.370 -3.764 -3.825 1.00 95.94 109 SER A C 1
ATOM 858 O O . SER A 1 109 ? -7.143 -2.901 -4.232 1.00 95.94 109 SER A O 1
ATOM 860 N N . LEU A 1 110 ? -5.360 -3.440 -3.015 1.00 96.38 110 LEU A N 1
ATOM 861 C CA . LEU A 1 110 ? -5.122 -2.069 -2.549 1.00 96.38 110 LEU A CA 1
ATOM 862 C C . LEU A 1 110 ? -4.564 -1.138 -3.627 1.00 96.38 110 LEU A C 1
ATOM 864 O O . LEU A 1 110 ? -4.739 0.074 -3.528 1.00 96.38 110 LEU A O 1
ATOM 868 N N . THR A 1 111 ? -3.850 -1.659 -4.619 1.00 94.94 111 THR A N 1
ATOM 869 C CA . THR A 1 111 ? -3.042 -0.838 -5.531 1.00 94.94 111 THR A CA 1
ATOM 870 C C . THR A 1 111 ? -3.790 -0.492 -6.805 1.00 94.94 111 THR A C 1
ATOM 872 O O . THR A 1 111 ? -3.804 0.677 -7.205 1.00 94.94 111 THR A O 1
ATOM 875 N N . LEU A 1 112 ? -4.474 -1.466 -7.403 1.00 92.25 112 LEU A N 1
ATOM 876 C CA . LEU A 1 112 ? -5.189 -1.310 -8.664 1.00 92.25 112 LEU A CA 1
ATOM 877 C C . LEU A 1 112 ? -6.658 -0.931 -8.423 1.00 92.25 112 LEU A C 1
ATOM 879 O O . LEU A 1 112 ? -7.583 -1.714 -8.635 1.00 92.25 112 LEU A O 1
ATOM 883 N N . ARG A 1 113 ? -6.873 0.302 -7.953 1.00 94.38 113 ARG A N 1
ATOM 884 C CA . ARG A 1 113 ? -8.203 0.887 -7.717 1.00 94.38 113 ARG A CA 1
ATOM 885 C C . ARG A 1 113 ? -8.428 2.094 -8.629 1.00 94.38 113 ARG A C 1
ATOM 887 O O . ARG A 1 113 ? -8.062 3.208 -8.238 1.00 94.38 113 ARG A O 1
ATOM 894 N N . PRO A 1 114 ? -9.033 1.896 -9.817 1.00 92.94 114 PRO A N 1
ATOM 895 C CA . PRO A 1 114 ? -9.326 2.991 -10.722 1.00 92.94 114 PRO A CA 1
ATOM 896 C C . PRO A 1 114 ? -10.329 3.975 -10.124 1.00 92.94 114 PRO A C 1
ATOM 898 O O . PRO A 1 114 ? -11.392 3.585 -9.628 1.00 92.94 114 PRO A O 1
ATOM 901 N N . VAL A 1 115 ? -9.993 5.261 -10.183 1.00 93.06 115 VAL A N 1
ATOM 902 C CA . VAL A 1 115 ? -10.828 6.347 -9.654 1.00 93.06 115 VAL A CA 1
ATOM 903 C C . VAL A 1 115 ? -10.820 7.540 -10.608 1.00 93.06 115 VAL A C 1
ATOM 905 O O . VAL A 1 115 ? -9.786 7.815 -11.220 1.00 93.06 115 VAL A O 1
ATOM 908 N N . PRO A 1 116 ? -11.941 8.267 -10.748 1.00 90.75 116 PRO A N 1
ATOM 909 C CA . PRO A 1 116 ? -11.957 9.494 -11.530 1.00 90.75 116 PRO A CA 1
ATOM 910 C C . PRO A 1 116 ? -11.040 10.549 -10.909 1.00 90.75 116 PRO A C 1
ATOM 912 O O . PRO A 1 116 ? -10.853 10.600 -9.691 1.00 90.75 116 PRO A O 1
ATOM 915 N N . SER A 1 117 ? -10.486 11.411 -11.759 1.00 85.88 117 SER A N 1
ATOM 916 C CA . SER A 1 117 ? -9.668 12.558 -11.367 1.00 85.88 117 SER A CA 1
ATOM 917 C C . SER A 1 117 ? -10.411 13.432 -10.371 1.00 85.88 117 SER A C 1
ATOM 919 O O . SER A 1 117 ? -9.898 13.740 -9.295 1.00 85.88 117 SER A O 1
ATOM 921 N N . SER A 1 118 ? -11.653 13.779 -10.713 1.00 81.38 118 SER A N 1
ATOM 922 C CA . SER A 1 118 ? -12.577 14.478 -9.833 1.00 81.38 118 SER A CA 1
ATOM 923 C C . SER A 1 118 ? -14.023 14.277 -10.275 1.00 81.38 118 SER A C 1
ATOM 925 O O . SER A 1 118 ? -14.286 13.782 -11.367 1.00 81.38 118 SER A O 1
ATOM 927 N N . LEU A 1 119 ? -14.966 14.757 -9.461 1.00 79.62 119 LEU A N 1
ATOM 928 C CA . LEU A 1 119 ? -16.384 14.818 -9.831 1.00 79.62 119 LEU A CA 1
ATOM 929 C C . LEU A 1 119 ? -16.660 15.693 -11.071 1.00 79.62 119 LEU A C 1
ATOM 931 O O . LEU A 1 119 ? -17.711 15.549 -11.686 1.00 79.62 119 LEU A O 1
ATOM 935 N N . TYR A 1 120 ? -15.737 16.591 -11.433 1.00 79.31 120 TYR A N 1
ATOM 936 C CA . TYR A 1 120 ? -15.867 17.503 -12.575 1.00 79.31 120 TYR A CA 1
ATOM 937 C C . TYR A 1 120 ? -15.152 17.003 -13.837 1.00 79.31 120 TYR A C 1
ATOM 939 O O . TYR A 1 120 ? -15.346 17.570 -14.907 1.00 79.31 120 TYR A O 1
ATOM 947 N N . ASP A 1 121 ? -14.336 15.958 -13.707 1.00 82.88 121 ASP A N 1
ATOM 948 C CA . ASP A 1 121 ? -13.609 15.315 -14.802 1.00 82.88 121 ASP A CA 1
ATOM 949 C C . ASP A 1 121 ? -13.683 13.788 -14.616 1.00 82.88 121 ASP A C 1
ATOM 951 O O . ASP A 1 121 ? -12.714 13.158 -14.168 1.00 82.88 121 ASP A O 1
ATOM 955 N N . PRO A 1 122 ? -14.876 13.200 -14.842 1.00 84.50 122 PRO A N 1
ATOM 956 C CA . PRO A 1 122 ? -15.114 11.780 -14.609 1.00 84.50 122 PRO A CA 1
ATOM 957 C C . PRO A 1 122 ? -14.455 10.884 -15.664 1.00 84.50 122 PRO A C 1
ATOM 959 O O . PRO A 1 122 ? -14.269 9.699 -15.403 1.00 84.50 122 PRO A O 1
ATOM 962 N N . ASP A 1 123 ? -14.086 11.433 -16.824 1.00 88.31 123 ASP A N 1
ATOM 963 C CA . ASP A 1 123 ? -13.495 10.675 -17.931 1.00 88.31 123 ASP A CA 1
ATOM 964 C C . ASP A 1 123 ? -11.980 10.483 -17.749 1.00 88.31 123 ASP A C 1
ATOM 966 O O . ASP A 1 123 ? -11.411 9.485 -18.204 1.00 88.31 123 ASP A O 1
ATOM 970 N N . TYR A 1 124 ? -11.307 11.386 -17.027 1.00 88.00 124 TYR A N 1
ATOM 971 C CA . TYR A 1 124 ? -9.914 11.189 -16.636 1.00 88.00 124 TYR A CA 1
ATOM 972 C C . TYR A 1 124 ? -9.819 10.208 -15.461 1.00 88.00 124 TYR A C 1
ATOM 974 O O . TYR A 1 124 ? -9.807 10.591 -14.292 1.00 88.00 124 TYR A O 1
ATOM 982 N N . ILE A 1 125 ? -9.737 8.913 -15.761 1.00 92.25 125 ILE A N 1
ATOM 983 C CA . ILE A 1 125 ? -9.569 7.863 -14.746 1.00 92.25 125 ILE A CA 1
ATOM 984 C C . ILE A 1 125 ? -8.090 7.674 -14.419 1.00 92.25 125 ILE A C 1
ATOM 986 O O . ILE A 1 125 ? -7.302 7.402 -15.319 1.00 92.25 125 ILE A O 1
ATOM 990 N N . TYR A 1 126 ? -7.718 7.762 -13.143 1.00 93.88 126 TYR A N 1
ATOM 991 C CA . TYR A 1 126 ? -6.422 7.297 -12.649 1.00 93.88 126 TYR A CA 1
ATOM 992 C C . TYR A 1 126 ? -6.438 5.781 -12.470 1.00 93.88 126 TYR A C 1
ATOM 994 O O . TYR A 1 126 ? -7.411 5.255 -11.936 1.00 93.88 126 TYR A O 1
ATOM 1002 N N . SER A 1 127 ? -5.348 5.089 -12.813 1.00 94.12 127 SER A N 1
ATOM 1003 C CA . SER A 1 127 ? -5.209 3.637 -12.566 1.00 94.12 127 SER A CA 1
ATOM 1004 C C . SER A 1 127 ? -5.237 3.269 -11.078 1.00 94.12 127 SER A C 1
ATOM 1006 O O . SER A 1 127 ? -5.627 2.162 -10.712 1.00 94.12 127 SER A O 1
ATOM 1008 N N . SER A 1 128 ? -4.823 4.200 -10.215 1.00 95.12 128 SER A N 1
ATOM 1009 C CA . SER A 1 128 ? -4.766 4.003 -8.772 1.00 95.12 128 SER A CA 1
ATOM 1010 C C . SER A 1 128 ? -5.150 5.262 -8.003 1.00 95.12 128 SER A C 1
ATOM 1012 O O . SER A 1 128 ? -4.633 6.355 -8.255 1.00 95.12 128 SER A O 1
ATOM 1014 N N . TRP A 1 129 ? -5.980 5.085 -6.977 1.00 95.62 129 TRP A N 1
ATOM 1015 C CA . TRP A 1 129 ? -6.257 6.095 -5.954 1.00 95.62 129 TRP A CA 1
ATOM 1016 C C . TRP A 1 129 ? -5.016 6.579 -5.181 1.00 95.62 129 TRP A C 1
ATOM 1018 O O . TRP A 1 129 ? -5.017 7.706 -4.681 1.00 95.62 129 TRP A O 1
ATOM 1028 N N . ILE A 1 130 ? -3.932 5.790 -5.140 1.00 95.94 130 ILE A N 1
ATOM 1029 C CA . ILE A 1 130 ? -2.659 6.192 -4.532 1.00 95.94 130 ILE A CA 1
ATOM 1030 C C . ILE A 1 130 ? -2.053 7.329 -5.359 1.00 95.94 130 ILE A C 1
ATOM 1032 O O . ILE A 1 130 ? -1.724 8.395 -4.826 1.00 95.94 130 ILE A O 1
ATOM 1036 N N . ARG A 1 131 ? -1.977 7.151 -6.687 1.00 93.25 131 ARG A N 1
ATOM 1037 C CA . ARG A 1 131 ? -1.494 8.207 -7.581 1.00 93.25 131 ARG A CA 1
ATOM 1038 C C . ARG A 1 131 ? -2.418 9.416 -7.582 1.00 93.25 131 ARG A C 1
ATOM 1040 O O . ARG A 1 131 ? -1.927 10.540 -7.537 1.00 93.25 131 ARG A O 1
ATOM 1047 N N . ASN A 1 132 ? -3.734 9.195 -7.608 1.00 94.31 132 ASN A N 1
ATOM 1048 C CA . ASN A 1 132 ? -4.704 10.288 -7.556 1.00 94.31 132 ASN A CA 1
ATOM 1049 C C . ASN A 1 132 ? -4.455 11.180 -6.328 1.00 94.31 132 ASN A C 1
ATOM 1051 O O . ASN A 1 132 ? -4.214 12.375 -6.486 1.00 94.31 132 ASN A O 1
ATOM 1055 N N . ALA A 1 133 ? -4.399 10.607 -5.121 1.00 93.31 133 ALA A N 1
ATOM 1056 C CA . ALA A 1 133 ? -4.177 11.390 -3.906 1.00 93.31 133 ALA A CA 1
ATOM 1057 C C . ALA A 1 133 ? -2.840 12.139 -3.929 1.00 93.31 133 ALA A C 1
ATOM 1059 O O . ALA A 1 133 ? -2.798 13.335 -3.646 1.00 93.31 133 ALA A O 1
ATOM 1060 N N . THR A 1 134 ? -1.750 11.447 -4.273 1.00 90.81 134 THR A N 1
ATOM 1061 C CA . THR A 1 134 ? -0.402 12.035 -4.241 1.00 90.81 134 THR A CA 1
ATOM 1062 C C . THR A 1 134 ? -0.253 13.181 -5.240 1.00 90.81 134 THR A C 1
ATOM 1064 O O . THR A 1 134 ? 0.388 14.180 -4.920 1.00 90.81 134 THR A O 1
ATOM 1067 N N . VAL A 1 135 ? -0.904 13.113 -6.408 1.00 90.38 135 VAL A N 1
ATOM 1068 C CA . VAL A 1 135 ? -0.944 14.231 -7.367 1.00 90.38 135 VAL A CA 1
ATOM 1069 C C . VAL A 1 135 ? -1.692 15.438 -6.798 1.00 90.38 135 VAL A C 1
ATOM 1071 O O . VAL A 1 135 ? -1.205 16.562 -6.923 1.00 90.38 135 VAL A O 1
ATOM 1074 N N . PHE A 1 136 ? -2.851 15.236 -6.164 1.00 90.12 136 PHE A N 1
ATOM 1075 C CA . PHE A 1 136 ? -3.606 16.332 -5.544 1.00 90.12 136 PHE A CA 1
ATOM 1076 C C . PHE A 1 136 ? -2.819 16.988 -4.398 1.00 90.12 136 PHE A C 1
ATOM 1078 O O . PHE A 1 136 ? -2.711 18.212 -4.349 1.00 90.12 136 PHE A O 1
ATOM 1085 N N . VAL A 1 137 ? -2.187 16.189 -3.536 1.00 88.50 137 VAL A N 1
ATOM 1086 C CA . VAL A 1 137 ? -1.332 16.668 -2.432 1.00 88.50 137 VAL A CA 1
ATOM 1087 C C . VAL A 1 137 ? -0.114 17.437 -2.940 1.00 88.50 137 VAL A C 1
ATOM 1089 O O . VAL A 1 137 ? 0.248 18.472 -2.373 1.00 88.50 137 VAL A O 1
ATOM 1092 N N . ALA A 1 138 ? 0.516 16.958 -4.016 1.00 85.81 138 ALA A N 1
ATOM 1093 C CA . ALA A 1 138 ? 1.630 17.652 -4.648 1.00 85.81 138 ALA A CA 1
ATOM 1094 C C . ALA A 1 138 ? 1.191 19.016 -5.202 1.00 85.81 138 ALA A C 1
ATOM 1096 O O . ALA A 1 138 ? 1.825 20.026 -4.918 1.00 85.81 138 ALA A O 1
ATOM 1097 N N . ARG A 1 139 ? 0.066 19.068 -5.928 1.00 84.56 139 ARG A N 1
ATOM 1098 C CA . ARG A 1 139 ? -0.474 20.310 -6.514 1.00 84.56 139 ARG A CA 1
ATOM 1099 C C . ARG A 1 139 ? -0.908 21.334 -5.469 1.00 84.56 139 ARG A C 1
ATOM 1101 O O . ARG A 1 139 ? -0.734 22.527 -5.688 1.00 84.56 139 ARG A O 1
ATOM 1108 N N . ALA A 1 140 ? -1.463 20.872 -4.352 1.00 82.94 140 ALA A N 1
ATOM 1109 C CA . ALA A 1 140 ? -1.905 21.730 -3.259 1.00 82.94 140 ALA A CA 1
ATOM 1110 C C . ALA A 1 140 ? -0.758 22.178 -2.332 1.00 82.94 140 ALA A C 1
ATOM 1112 O O . ALA A 1 140 ? -1.005 22.915 -1.386 1.00 82.94 140 ALA A O 1
ATOM 1113 N N . ASN A 1 141 ? 0.484 21.736 -2.572 1.00 78.06 141 ASN A N 1
ATOM 1114 C CA . ASN A 1 141 ? 1.638 21.984 -1.699 1.00 78.06 141 ASN A CA 1
ATOM 1115 C C . ASN A 1 141 ? 1.418 21.566 -0.231 1.00 78.06 141 ASN A C 1
ATOM 1117 O O . ASN A 1 141 ? 2.123 22.039 0.651 1.00 78.06 141 ASN A O 1
ATOM 1121 N N . LEU A 1 142 ? 0.496 20.639 0.056 1.00 72.25 142 LEU A N 1
ATOM 1122 C CA . LEU A 1 142 ? 0.217 20.207 1.437 1.00 72.25 142 LEU A CA 1
ATOM 1123 C C . LEU A 1 142 ? 1.368 19.405 2.059 1.00 72.25 142 LEU A C 1
ATOM 1125 O O . LEU A 1 142 ? 1.494 19.317 3.273 1.00 72.25 142 LEU A O 1
ATOM 1129 N N . HIS A 1 143 ? 2.244 18.856 1.223 1.00 59.56 143 HIS A N 1
ATOM 1130 C CA . HIS A 1 143 ? 3.503 18.240 1.639 1.00 59.56 143 HIS A CA 1
ATOM 1131 C C . HIS A 1 143 ? 4.558 19.268 2.104 1.00 59.56 143 HIS A C 1
ATOM 1133 O O . HIS A 1 143 ? 5.642 18.875 2.521 1.00 59.56 143 HIS A O 1
ATOM 1139 N N . MET A 1 144 ? 4.271 20.573 1.997 1.00 54.03 144 MET A N 1
ATOM 1140 C CA . MET A 1 144 ? 5.172 21.680 2.346 1.00 54.03 144 MET A CA 1
ATOM 1141 C C . MET A 1 144 ? 4.810 22.364 3.673 1.00 54.03 144 MET A C 1
ATOM 1143 O O . MET A 1 144 ? 5.479 23.319 4.051 1.00 54.03 144 MET A O 1
ATOM 1147 N N . GLU A 1 145 ? 3.766 21.912 4.378 1.00 53.19 145 GLU A N 1
ATOM 1148 C CA . GLU A 1 145 ? 3.372 22.469 5.687 1.00 53.19 145 GLU A CA 1
ATOM 1149 C C . GLU A 1 145 ? 4.303 22.034 6.838 1.00 53.19 145 GLU A C 1
ATOM 1151 O O . GLU A 1 145 ? 4.156 22.509 7.960 1.00 53.19 145 GLU A O 1
ATOM 1156 N N . SER A 1 146 ? 5.268 21.145 6.576 1.00 52.41 146 SER A N 1
ATOM 1157 C CA . SER A 1 146 ? 6.325 20.768 7.520 1.00 52.41 146 SER A CA 1
ATOM 1158 C C . SER A 1 146 ? 7.591 21.600 7.304 1.00 52.41 146 SER A C 1
ATOM 1160 O O . SER A 1 146 ? 8.018 21.763 6.162 1.00 52.41 146 SER A O 1
ATOM 1162 N N . ASP A 1 147 ? 8.271 21.991 8.386 1.00 54.38 147 ASP A N 1
ATOM 1163 C CA . ASP A 1 147 ? 9.593 22.652 8.370 1.00 54.38 147 ASP A CA 1
ATOM 1164 C C . ASP A 1 147 ? 10.740 21.762 7.819 1.00 54.38 147 ASP A C 1
ATOM 1166 O O . ASP A 1 147 ? 11.919 22.120 7.899 1.00 54.38 147 ASP A O 1
ATOM 1170 N N . GLU A 1 148 ? 10.431 20.583 7.266 1.00 52.03 148 GLU A N 1
ATOM 1171 C CA . GLU A 1 148 ? 11.430 19.639 6.773 1.00 52.03 148 GLU A CA 1
ATOM 1172 C C . GLU A 1 148 ? 12.059 20.057 5.425 1.00 52.03 148 GLU A C 1
ATOM 1174 O O . GLU A 1 148 ? 11.390 20.600 4.535 1.00 52.03 148 GLU A O 1
ATOM 1179 N N . PRO A 1 149 ? 13.364 19.778 5.221 1.00 50.66 149 PRO A N 1
ATOM 1180 C CA . PRO A 1 149 ? 14.069 20.119 3.992 1.00 50.66 149 PRO A CA 1
ATOM 1181 C C . PRO A 1 149 ? 13.471 19.484 2.736 1.00 50.66 149 PRO A C 1
ATOM 1183 O O . PRO A 1 149 ? 12.881 18.407 2.744 1.00 50.66 149 PRO A O 1
ATOM 1186 N N . ALA A 1 150 ? 13.773 20.102 1.595 1.00 44.97 150 ALA A N 1
ATOM 1187 C CA . ALA A 1 150 ? 13.298 19.691 0.281 1.00 44.97 150 ALA A CA 1
ATOM 1188 C C . ALA A 1 150 ? 13.519 18.225 -0.112 1.00 44.97 150 ALA A C 1
ATOM 1190 O O . ALA A 1 150 ? 12.761 17.660 -0.896 1.00 44.97 150 ALA A O 1
ATOM 1191 N N . GLN A 1 151 ? 14.575 17.621 0.417 1.00 41.06 151 GLN A N 1
ATOM 1192 C CA . GLN A 1 151 ? 14.954 16.239 0.148 1.00 41.06 151 GLN A CA 1
ATOM 1193 C C . GLN A 1 151 ? 14.095 15.217 0.906 1.00 41.06 151 GLN A C 1
ATOM 1195 O O . GLN A 1 151 ? 14.058 14.063 0.496 1.00 41.06 151 GLN A O 1
ATOM 1200 N N . ALA A 1 152 ? 13.336 15.626 1.931 1.00 48.34 152 ALA A N 1
ATOM 1201 C CA . ALA A 1 152 ? 12.368 14.770 2.626 1.00 48.34 152 ALA A CA 1
ATOM 1202 C C . ALA A 1 152 ? 11.040 14.590 1.846 1.00 48.34 152 ALA A C 1
ATOM 1204 O O . ALA A 1 152 ? 10.203 13.762 2.203 1.00 48.34 152 ALA A O 1
ATOM 1205 N N . ARG A 1 153 ? 10.853 15.329 0.738 1.00 55.97 153 ARG A N 1
ATOM 1206 C CA . ARG A 1 153 ? 9.577 15.464 0.004 1.00 55.97 153 ARG A CA 1
ATOM 1207 C C . ARG A 1 153 ? 9.107 14.207 -0.744 1.00 55.97 153 ARG A C 1
ATOM 1209 O O . ARG A 1 153 ? 7.904 14.009 -0.871 1.00 55.97 153 ARG A O 1
ATOM 1216 N N . GLY A 1 154 ? 10.013 13.364 -1.255 1.00 56.50 154 GLY A N 1
ATOM 1217 C CA . GLY A 1 154 ? 9.643 12.193 -2.079 1.00 56.50 154 GLY A CA 1
ATOM 1218 C C . GLY A 1 154 ? 9.037 11.036 -1.298 1.00 56.50 154 GLY A C 1
ATOM 1219 O O . GLY A 1 154 ? 8.173 10.319 -1.798 1.00 56.50 154 GLY A O 1
ATOM 1220 N N . GLY A 1 155 ? 9.453 10.919 -0.038 1.00 68.75 155 GLY A N 1
ATOM 1221 C CA . GLY A 1 155 ? 9.015 9.900 0.901 1.00 68.75 155 GLY A CA 1
ATOM 1222 C C . GLY A 1 155 ? 7.888 10.354 1.820 1.00 68.75 155 GLY A C 1
ATOM 1223 O O . GLY A 1 155 ? 7.577 9.639 2.762 1.00 68.75 155 GLY A O 1
ATOM 1224 N N . PHE A 1 156 ? 7.275 11.520 1.589 1.00 84.31 156 PHE A N 1
ATOM 1225 C CA . PHE A 1 156 ? 6.340 12.127 2.544 1.00 84.31 156 PHE A CA 1
ATOM 1226 C C . PHE A 1 156 ? 5.187 11.192 2.942 1.00 84.31 156 PHE A C 1
ATOM 1228 O O . PHE A 1 156 ? 4.859 11.077 4.120 1.00 84.31 156 PHE A O 1
ATOM 1235 N N . VAL A 1 157 ? 4.615 10.456 1.982 1.00 92.19 157 VAL A N 1
ATOM 1236 C CA . VAL A 1 157 ? 3.561 9.467 2.264 1.00 92.19 157 VAL A CA 1
ATOM 1237 C C . VAL A 1 157 ? 4.067 8.289 3.106 1.00 92.19 157 VAL A C 1
ATOM 1239 O O . VAL A 1 157 ? 3.362 7.836 4.004 1.00 92.19 157 VAL A O 1
ATOM 1242 N N . LEU A 1 158 ? 5.302 7.836 2.866 1.00 94.38 158 LEU A N 1
ATOM 1243 C CA . LEU A 1 158 ? 5.949 6.747 3.602 1.00 94.38 158 LEU A CA 1
ATOM 1244 C C . LEU A 1 158 ? 6.278 7.181 5.034 1.00 94.38 158 LEU A C 1
ATOM 1246 O O . LEU A 1 158 ? 5.962 6.459 5.976 1.00 94.38 158 LEU A O 1
ATOM 1250 N N . SER A 1 159 ? 6.835 8.382 5.212 1.00 91.19 159 SER A N 1
ATOM 1251 C CA . SER A 1 159 ? 7.097 8.970 6.530 1.00 91.19 159 SER A CA 1
ATOM 1252 C C . SER A 1 159 ? 5.801 9.179 7.318 1.00 91.19 159 SER A C 1
ATOM 1254 O O . SER A 1 159 ? 5.724 8.798 8.483 1.00 91.19 159 SER A O 1
ATOM 1256 N N . ALA A 1 160 ? 4.748 9.701 6.680 1.00 92.75 160 ALA A N 1
ATOM 1257 C CA . ALA A 1 160 ? 3.442 9.869 7.314 1.00 92.75 160 ALA A CA 1
ATOM 1258 C C . ALA A 1 160 ? 2.823 8.522 7.729 1.00 92.75 160 ALA A C 1
ATOM 1260 O O . ALA A 1 160 ? 2.333 8.390 8.849 1.00 92.75 160 ALA A O 1
ATOM 1261 N N . ALA A 1 161 ? 2.883 7.501 6.867 1.00 96.56 161 ALA A N 1
ATOM 1262 C CA . ALA A 1 161 ? 2.409 6.155 7.196 1.00 96.56 161 ALA A CA 1
ATOM 1263 C C . ALA A 1 161 ? 3.208 5.529 8.343 1.00 96.56 161 ALA A C 1
ATOM 1265 O O . ALA A 1 161 ? 2.622 4.952 9.258 1.00 96.56 161 ALA A O 1
ATOM 1266 N N . ARG A 1 162 ? 4.532 5.705 8.347 1.00 95.31 162 ARG A N 1
ATOM 1267 C CA . ARG A 1 162 ? 5.395 5.252 9.438 1.00 95.31 162 ARG A CA 1
ATOM 1268 C C . ARG A 1 162 ? 5.027 5.917 10.764 1.00 95.31 162 ARG A C 1
ATOM 1270 O O . ARG A 1 162 ? 4.926 5.217 11.767 1.00 95.31 162 ARG A O 1
ATOM 1277 N N . ASN A 1 163 ? 4.784 7.227 10.775 1.00 93.00 163 ASN A N 1
ATOM 1278 C CA . ASN A 1 163 ? 4.376 7.943 11.988 1.00 93.00 163 ASN A CA 1
ATOM 1279 C C . ASN A 1 163 ? 3.054 7.392 12.539 1.00 93.00 163 ASN A C 1
ATOM 1281 O O . ASN A 1 163 ? 2.973 7.077 13.722 1.00 93.00 163 ASN A O 1
ATOM 1285 N N . VAL A 1 164 ? 2.069 7.137 11.671 1.00 94.69 164 VAL A N 1
ATOM 1286 C CA . VAL A 1 164 ? 0.810 6.481 12.068 1.00 94.69 164 VAL A CA 1
ATOM 1287 C C . VAL A 1 164 ? 1.064 5.083 12.654 1.00 94.69 164 VAL A C 1
ATOM 1289 O O . VAL A 1 164 ? 0.441 4.711 13.646 1.00 94.69 164 VAL A O 1
ATOM 1292 N N . MET A 1 165 ? 1.995 4.302 12.094 1.00 96.12 165 MET A N 1
ATOM 1293 C CA . MET A 1 165 ? 2.362 2.988 12.646 1.00 96.12 165 MET A CA 1
ATOM 1294 C C . MET A 1 165 ? 3.040 3.086 14.017 1.00 96.12 165 MET A C 1
ATOM 1296 O O . MET A 1 165 ? 2.830 2.210 14.856 1.00 96.12 165 MET A O 1
ATOM 1300 N N . VAL A 1 166 ? 3.847 4.122 14.257 1.00 93.50 166 VAL A N 1
ATOM 1301 C CA . VAL A 1 166 ? 4.457 4.391 15.568 1.00 93.50 166 VAL A CA 1
ATOM 1302 C C . VAL A 1 166 ? 3.377 4.749 16.592 1.00 93.50 166 VAL A C 1
ATOM 1304 O O . VAL A 1 166 ? 3.317 4.135 17.654 1.00 93.50 166 VAL A O 1
ATOM 1307 N N . GLU A 1 167 ? 2.487 5.681 16.249 1.00 93.69 167 GLU A N 1
ATOM 1308 C CA . GLU A 1 167 ? 1.419 6.178 17.128 1.00 93.69 167 GLU A CA 1
ATOM 1309 C C . GLU A 1 167 ? 0.350 5.120 17.439 1.00 93.69 167 GLU A C 1
ATOM 1311 O O . GLU A 1 167 ? -0.256 5.128 18.515 1.00 93.69 167 GLU A O 1
ATOM 1316 N N . HIS A 1 168 ? 0.117 4.182 16.516 1.00 95.69 168 HIS A N 1
ATOM 1317 C CA . HIS A 1 168 ? -0.940 3.182 16.627 1.00 95.69 168 HIS A CA 1
ATOM 1318 C C . HIS A 1 168 ? -0.418 1.742 16.472 1.00 95.69 168 HIS A C 1
ATOM 1320 O O . HIS A 1 168 ? -0.660 1.106 15.441 1.00 95.69 168 HIS A O 1
ATOM 1326 N N . PRO A 1 169 ? 0.174 1.145 17.528 1.00 96.31 169 PRO A N 1
ATOM 1327 C CA . PRO A 1 169 ? 0.661 -0.240 17.497 1.00 96.31 169 PRO A CA 1
ATOM 1328 C C . PRO A 1 169 ? -0.389 -1.270 17.046 1.00 96.31 169 PRO A C 1
ATOM 1330 O O . PRO A 1 169 ? -0.075 -2.257 16.389 1.00 96.31 169 PRO A O 1
ATOM 1333 N N . ALA A 1 170 ? -1.675 -1.017 17.310 1.00 97.19 170 ALA A N 1
ATOM 1334 C CA . ALA A 1 170 ? -2.771 -1.888 16.878 1.00 97.19 170 ALA A CA 1
ATOM 1335 C C . ALA A 1 170 ? -2.939 -2.010 15.346 1.00 97.19 170 ALA A C 1
ATOM 1337 O O . ALA A 1 170 ? -3.683 -2.883 14.895 1.00 97.19 170 ALA A O 1
ATOM 1338 N N . MET A 1 171 ? -2.296 -1.148 14.551 1.00 97.88 171 MET A N 1
ATOM 1339 C CA . MET A 1 171 ? -2.271 -1.237 13.084 1.00 97.88 171 MET A CA 1
ATOM 1340 C C . MET A 1 171 ? -1.146 -2.141 12.551 1.00 97.88 171 MET A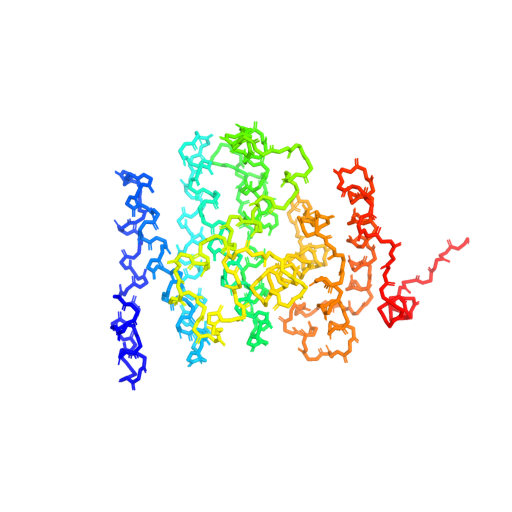 C 1
ATOM 1342 O O . MET A 1 171 ? -1.103 -2.427 11.358 1.00 97.88 171 MET A O 1
ATOM 1346 N N . ARG A 1 172 ? -0.248 -2.608 13.426 1.00 96.38 172 ARG A N 1
ATOM 1347 C CA . ARG A 1 172 ? 0.889 -3.484 13.111 1.00 96.38 172 ARG A CA 1
ATOM 1348 C C . ARG A 1 172 ? 0.935 -4.690 14.064 1.00 96.38 172 ARG A C 1
ATOM 1350 O O . ARG A 1 172 ? 1.898 -4.839 14.810 1.00 96.38 172 ARG A O 1
ATOM 1357 N N . PRO A 1 173 ? -0.116 -5.534 14.086 1.00 97.44 173 PRO A N 1
ATOM 1358 C CA . PRO A 1 173 ? -0.245 -6.625 15.061 1.00 97.44 173 PRO A CA 1
ATOM 1359 C C . PRO A 1 173 ? 0.884 -7.663 15.020 1.00 97.44 173 PRO A C 1
ATOM 1361 O O . PRO A 1 173 ? 1.051 -8.411 15.978 1.00 97.44 173 PRO A O 1
ATOM 1364 N N . ASP A 1 174 ? 1.628 -7.719 13.919 1.00 97.75 174 ASP A N 1
ATOM 1365 C CA . ASP A 1 174 ? 2.722 -8.649 13.659 1.00 97.75 174 ASP A CA 1
ATOM 1366 C C . ASP A 1 174 ? 4.104 -8.121 14.079 1.00 97.75 174 ASP A C 1
ATOM 1368 O O . ASP A 1 174 ? 5.063 -8.890 14.092 1.00 97.75 174 ASP A O 1
ATOM 1372 N N . LEU A 1 175 ? 4.223 -6.825 14.397 1.00 96.69 175 LEU A N 1
ATOM 1373 C CA . LEU A 1 175 ? 5.490 -6.188 14.751 1.00 96.69 175 LEU A CA 1
ATOM 1374 C C . LEU A 1 175 ? 5.552 -5.833 16.233 1.00 96.69 175 LEU A C 1
ATOM 1376 O O . LEU A 1 175 ? 4.630 -5.239 16.797 1.00 96.69 175 LEU A O 1
ATOM 1380 N N . THR A 1 176 ? 6.699 -6.110 16.838 1.00 93.69 176 THR A N 1
ATOM 1381 C CA . THR A 1 176 ? 7.044 -5.650 18.184 1.00 93.69 176 THR A CA 1
ATOM 1382 C C . THR A 1 176 ? 7.579 -4.211 18.164 1.00 93.69 176 THR A C 1
ATOM 1384 O O . THR A 1 176 ? 7.931 -3.670 17.114 1.00 93.69 176 THR A O 1
ATOM 1387 N N . GLU A 1 177 ? 7.644 -3.559 19.330 1.00 89.75 177 GLU A N 1
ATOM 1388 C CA . GLU A 1 177 ? 8.126 -2.169 19.437 1.00 89.75 177 GLU A CA 1
ATOM 1389 C C . GLU A 1 177 ? 9.598 -2.011 19.018 1.00 89.75 177 GLU A C 1
ATOM 1391 O O . GLU A 1 177 ? 9.966 -1.013 18.407 1.00 89.75 177 GLU A O 1
ATOM 1396 N N . ASP A 1 178 ? 10.449 -3.010 19.263 1.00 89.44 178 ASP A N 1
ATOM 1397 C CA . ASP A 1 178 ? 11.861 -2.986 18.854 1.00 89.44 178 ASP A CA 1
ATOM 1398 C C . ASP A 1 178 ? 12.052 -3.060 17.331 1.00 89.44 178 ASP A C 1
ATOM 1400 O O . ASP A 1 178 ? 13.076 -2.614 16.809 1.00 89.44 178 ASP A O 1
ATOM 1404 N N . GLN A 1 179 ? 11.056 -3.571 16.604 1.00 92.19 179 GLN A N 1
ATOM 1405 C CA . GLN A 1 179 ? 11.053 -3.612 15.141 1.00 92.19 179 GLN A CA 1
ATOM 1406 C C . GLN A 1 179 ? 10.579 -2.292 14.510 1.00 92.19 179 GLN A C 1
ATOM 1408 O O . GLN A 1 179 ? 10.682 -2.127 13.291 1.00 92.19 179 GLN A O 1
ATOM 1413 N N . VAL A 1 180 ? 10.082 -1.350 15.322 1.00 91.81 180 VAL A N 1
ATOM 1414 C CA . VAL A 1 180 ? 9.589 -0.030 14.899 1.00 91.81 180 VAL A CA 1
ATOM 1415 C C . VAL A 1 180 ? 10.220 1.051 15.788 1.00 91.81 180 VAL A C 1
ATOM 1417 O O . VAL A 1 180 ? 9.554 1.622 16.650 1.00 91.81 180 VAL A O 1
ATOM 1420 N N . PRO A 1 181 ? 11.523 1.336 15.611 1.00 86.75 181 PRO A N 1
ATOM 1421 C CA . PRO A 1 181 ? 12.252 2.235 16.502 1.00 86.75 181 PRO A CA 1
ATOM 1422 C C . PRO A 1 181 ? 11.660 3.652 16.483 1.00 86.75 181 PRO A C 1
ATOM 1424 O O . PRO A 1 181 ? 11.426 4.217 15.417 1.00 86.75 181 PRO A O 1
ATOM 1427 N N . THR A 1 182 ? 11.442 4.264 17.646 1.00 84.12 182 THR A N 1
ATOM 1428 C CA . THR A 1 182 ? 10.898 5.633 17.745 1.00 84.12 182 THR A CA 1
ATOM 1429 C C . THR A 1 182 ? 11.955 6.716 17.573 1.00 84.12 182 THR A C 1
ATOM 1431 O O . THR A 1 182 ? 11.639 7.801 17.095 1.00 84.12 182 THR A O 1
ATOM 1434 N N . ASP A 1 183 ? 13.198 6.410 17.942 1.00 77.19 183 ASP A N 1
ATOM 1435 C CA . ASP A 1 183 ? 14.227 7.430 18.155 1.00 77.19 183 ASP A CA 1
ATOM 1436 C C . ASP A 1 183 ? 15.091 7.650 16.907 1.00 77.19 183 ASP A C 1
ATOM 1438 O O . ASP A 1 183 ? 15.303 8.785 16.485 1.00 77.19 183 ASP A O 1
ATOM 1442 N N . GLU A 1 184 ? 15.570 6.566 16.286 1.00 79.69 184 GLU A N 1
ATOM 1443 C CA . GLU A 1 184 ? 16.414 6.623 15.091 1.00 79.69 184 GLU A CA 1
ATOM 1444 C C . GLU A 1 184 ? 15.965 5.601 14.039 1.00 79.69 184 GLU A C 1
ATOM 1446 O O . GLU A 1 184 ? 15.851 4.398 14.300 1.00 79.69 184 GLU A O 1
ATOM 1451 N N . ILE A 1 185 ? 15.742 6.084 12.812 1.00 82.56 185 ILE A N 1
ATOM 1452 C CA . ILE A 1 185 ? 15.439 5.237 11.657 1.00 82.56 185 ILE A CA 1
ATOM 1453 C C . ILE A 1 185 ? 16.705 4.468 11.271 1.00 82.56 185 ILE A C 1
ATOM 1455 O O . ILE A 1 185 ? 17.607 4.994 10.622 1.00 82.56 185 ILE A O 1
ATOM 1459 N N . SER A 1 186 ? 16.747 3.186 11.623 1.00 85.62 186 SER A N 1
ATOM 1460 C CA . SER A 1 186 ? 17.839 2.285 11.252 1.00 85.62 186 SER A CA 1
ATOM 1461 C C . SER A 1 186 ? 17.491 1.435 10.025 1.00 85.62 186 SER A C 1
ATOM 1463 O O . SER A 1 186 ? 16.347 1.396 9.557 1.00 85.62 186 SER A O 1
ATOM 1465 N N . ALA A 1 187 ? 18.472 0.702 9.495 1.00 86.00 187 ALA A N 1
ATOM 1466 C CA . ALA A 1 187 ? 18.244 -0.293 8.441 1.00 86.00 187 ALA A CA 1
ATOM 1467 C C . ALA A 1 187 ? 17.331 -1.456 8.892 1.00 86.00 187 ALA A C 1
ATOM 1469 O O . ALA A 1 187 ? 16.764 -2.158 8.058 1.00 86.00 187 ALA A O 1
ATOM 1470 N N . ARG A 1 188 ? 17.166 -1.654 10.210 1.00 86.12 188 ARG A N 1
ATOM 1471 C CA . ARG A 1 188 ? 16.331 -2.714 10.803 1.00 86.12 188 ARG A CA 1
ATOM 1472 C C . ARG A 1 188 ? 14.884 -2.295 11.057 1.00 86.12 188 ARG A C 1
ATOM 1474 O O . ARG A 1 188 ? 14.119 -3.093 11.583 1.00 86.12 188 ARG A O 1
ATOM 1481 N N . ASP A 1 189 ? 14.521 -1.068 10.701 1.00 94.38 189 ASP A N 1
ATOM 1482 C CA . ASP A 1 189 ? 13.153 -0.571 10.810 1.00 94.38 189 ASP A CA 1
ATOM 1483 C C . ASP A 1 189 ? 12.216 -1.354 9.877 1.00 94.38 189 ASP A C 1
ATOM 1485 O O . ASP A 1 189 ? 12.121 -1.078 8.678 1.00 94.38 189 ASP A O 1
ATOM 1489 N N . ALA A 1 190 ? 11.543 -2.362 10.434 1.00 96.12 190 ALA A N 1
ATOM 1490 C CA . ALA A 1 190 ? 10.697 -3.277 9.679 1.00 96.12 190 ALA A CA 1
ATOM 1491 C C . ALA A 1 190 ? 9.456 -2.570 9.120 1.00 96.12 190 ALA A C 1
ATOM 1493 O O . ALA A 1 190 ? 8.980 -2.921 8.035 1.00 96.12 190 ALA A O 1
ATOM 1494 N N . ALA A 1 191 ? 8.950 -1.554 9.828 1.00 95.75 191 ALA A N 1
ATOM 1495 C CA . ALA A 1 191 ? 7.833 -0.746 9.360 1.00 95.75 191 ALA A CA 1
ATOM 1496 C C . ALA A 1 191 ? 8.224 0.031 8.099 1.00 95.75 191 ALA A C 1
ATOM 1498 O O . ALA A 1 191 ? 7.567 -0.113 7.070 1.00 95.75 191 ALA A O 1
ATOM 1499 N N . LEU A 1 192 ? 9.326 0.785 8.136 1.00 96.31 192 LEU A N 1
ATOM 1500 C CA . LEU A 1 192 ? 9.769 1.552 6.971 1.00 96.31 192 LEU A CA 1
ATOM 1501 C C . LEU A 1 192 ? 10.189 0.655 5.800 1.00 96.31 192 LEU A C 1
ATOM 1503 O O . LEU A 1 192 ? 9.890 0.983 4.653 1.00 96.31 192 LEU A O 1
ATOM 1507 N N . ASN A 1 193 ? 10.845 -0.477 6.070 1.00 97.88 193 ASN A N 1
ATOM 1508 C CA . ASN A 1 193 ? 11.229 -1.430 5.024 1.00 97.88 193 ASN A CA 1
ATOM 1509 C C . ASN A 1 193 ? 9.993 -1.952 4.286 1.00 97.88 193 ASN A C 1
ATOM 1511 O O . ASN A 1 193 ? 9.868 -1.762 3.082 1.00 97.88 193 ASN A O 1
ATOM 1515 N N . SER A 1 194 ? 9.014 -2.483 5.019 1.00 98.44 194 SER A N 1
ATOM 1516 C CA . SER A 1 194 ? 7.788 -3.007 4.405 1.00 98.44 194 SER A CA 1
ATOM 1517 C C . SER A 1 194 ? 6.924 -1.935 3.727 1.00 98.44 194 SER A C 1
ATOM 1519 O O . SER A 1 194 ? 6.261 -2.230 2.734 1.00 98.44 194 SER A O 1
ATOM 1521 N N . LEU A 1 195 ? 6.964 -0.685 4.200 1.00 98.50 195 LEU A N 1
ATOM 1522 C CA . LEU A 1 195 ? 6.366 0.459 3.507 1.00 98.50 195 LEU A CA 1
ATOM 1523 C C . LEU A 1 195 ? 7.034 0.714 2.144 1.00 98.50 195 LEU A C 1
ATOM 1525 O O . LEU A 1 195 ? 6.334 0.898 1.150 1.00 98.50 195 LEU A O 1
ATOM 1529 N N . CYS A 1 196 ? 8.368 0.679 2.079 1.00 98.31 196 CYS A N 1
ATOM 1530 C CA . CYS A 1 196 ? 9.119 0.828 0.827 1.00 98.31 196 CYS A CA 1
ATOM 1531 C C . CYS A 1 196 ? 8.880 -0.350 -0.135 1.00 98.31 196 CYS A C 1
ATOM 1533 O O . CYS A 1 196 ? 8.731 -0.155 -1.341 1.00 98.31 196 CYS A O 1
ATOM 1535 N N . GLU A 1 197 ? 8.793 -1.571 0.396 1.00 98.75 197 GLU A N 1
ATOM 1536 C CA . GLU A 1 197 ? 8.464 -2.769 -0.379 1.00 98.75 197 GLU A CA 1
ATOM 1537 C C . GLU A 1 197 ? 7.043 -2.704 -0.959 1.00 98.75 197 GLU A C 1
ATOM 1539 O O . GLU A 1 197 ? 6.843 -3.035 -2.128 1.00 98.75 197 GLU A O 1
ATOM 1544 N N . PHE A 1 198 ? 6.060 -2.233 -0.185 1.00 98.75 198 PHE A N 1
ATOM 1545 C CA . PHE A 1 198 ? 4.704 -2.018 -0.695 1.00 98.75 198 PHE A CA 1
ATOM 1546 C C . PHE A 1 198 ? 4.661 -0.929 -1.775 1.00 98.75 198 PHE A C 1
ATOM 1548 O O . PHE A 1 198 ? 4.003 -1.114 -2.796 1.00 98.75 198 PHE A O 1
ATOM 1555 N N . ASP A 1 199 ? 5.385 0.176 -1.586 1.00 98.56 199 ASP A N 1
ATOM 1556 C CA . ASP A 1 199 ? 5.453 1.273 -2.558 1.00 98.56 199 ASP A CA 1
ATOM 1557 C C . ASP A 1 199 ? 5.954 0.817 -3.930 1.00 98.56 199 ASP A C 1
ATOM 1559 O O . ASP A 1 199 ? 5.343 1.105 -4.962 1.00 98.56 199 ASP A O 1
ATOM 1563 N N . ILE A 1 200 ? 7.054 0.059 -3.950 1.00 98.12 200 ILE A N 1
ATOM 1564 C CA . ILE A 1 200 ? 7.617 -0.411 -5.213 1.00 98.12 200 ILE A CA 1
ATOM 1565 C C . ILE A 1 200 ? 6.732 -1.497 -5.847 1.00 98.12 200 ILE A C 1
ATOM 1567 O O . ILE A 1 200 ? 6.546 -1.497 -7.063 1.00 98.12 200 ILE A O 1
ATOM 1571 N N . ALA A 1 201 ? 6.103 -2.364 -5.039 1.00 98.62 201 ALA A N 1
ATOM 1572 C CA . ALA A 1 201 ? 5.106 -3.329 -5.509 1.00 98.62 201 ALA A CA 1
ATOM 1573 C C . ALA A 1 201 ? 3.909 -2.643 -6.183 1.00 98.62 201 ALA A C 1
ATOM 1575 O O . ALA A 1 201 ? 3.516 -3.029 -7.283 1.00 98.62 201 ALA A O 1
ATOM 1576 N N . TYR A 1 202 ? 3.366 -1.603 -5.548 1.00 98.00 202 TYR A N 1
ATOM 1577 C CA . TYR A 1 202 ? 2.331 -0.740 -6.113 1.00 98.00 202 TYR A CA 1
ATOM 1578 C C . TYR A 1 202 ? 2.738 -0.206 -7.489 1.00 98.00 202 TYR A C 1
ATOM 1580 O O . TYR A 1 202 ? 1.956 -0.288 -8.441 1.00 98.00 202 TYR A O 1
ATOM 1588 N N . CYS A 1 203 ? 3.965 0.301 -7.606 1.00 98.19 203 CYS A N 1
ATOM 1589 C CA . CYS A 1 203 ? 4.455 0.852 -8.859 1.00 98.19 203 CYS A CA 1
ATOM 1590 C C . CYS A 1 203 ? 4.535 -0.203 -9.963 1.00 98.19 203 CYS A C 1
ATOM 1592 O O . CYS A 1 203 ? 4.069 0.053 -11.074 1.00 98.19 203 CYS A O 1
ATOM 1594 N N . PHE A 1 204 ? 5.051 -1.395 -9.654 1.00 98.38 204 PHE A N 1
ATOM 1595 C CA . PHE A 1 204 ? 5.096 -2.499 -10.612 1.00 98.38 204 PHE A CA 1
ATOM 1596 C C . PHE A 1 204 ? 3.697 -2.930 -11.061 1.00 98.38 204 PHE A C 1
ATOM 1598 O O . PHE A 1 204 ? 3.482 -3.123 -12.255 1.00 98.38 204 PHE A O 1
ATOM 1605 N N . ILE A 1 205 ? 2.736 -3.051 -10.137 1.00 98.19 205 ILE A N 1
ATOM 1606 C CA . ILE A 1 205 ? 1.355 -3.452 -10.457 1.00 98.19 205 ILE A CA 1
ATOM 1607 C C . ILE A 1 205 ? 0.705 -2.442 -11.399 1.00 98.19 205 ILE A C 1
ATOM 1609 O O . ILE A 1 205 ? 0.151 -2.821 -12.429 1.00 98.19 205 ILE A O 1
ATOM 1613 N N . VAL A 1 206 ? 0.808 -1.147 -11.095 1.00 97.25 206 VAL A N 1
ATOM 1614 C CA . VAL A 1 206 ? 0.228 -0.107 -11.954 1.00 97.25 206 VAL A CA 1
ATOM 1615 C C . VAL A 1 206 ? 0.920 -0.036 -13.312 1.00 97.25 206 VAL A C 1
ATOM 1617 O O . VAL A 1 206 ? 0.228 0.144 -14.307 1.00 97.25 206 VAL A O 1
ATOM 1620 N N . ALA A 1 207 ? 2.242 -0.199 -13.386 1.00 97.06 207 ALA A N 1
ATOM 1621 C CA . ALA A 1 207 ? 2.947 -0.219 -14.668 1.00 97.06 207 ALA A CA 1
ATOM 1622 C C . ALA A 1 207 ? 2.563 -1.440 -15.526 1.00 97.06 207 ALA A C 1
ATOM 1624 O O . ALA A 1 207 ? 2.400 -1.321 -16.736 1.00 97.06 207 ALA A O 1
ATOM 1625 N N . ALA A 1 208 ? 2.359 -2.606 -14.906 1.00 96.56 208 ALA A N 1
ATOM 1626 C CA . ALA A 1 208 ? 2.012 -3.833 -15.619 1.00 96.56 208 ALA A CA 1
ATOM 1627 C C . ALA A 1 208 ? 0.527 -3.923 -16.021 1.00 96.56 208 ALA A C 1
ATOM 1629 O O . ALA A 1 208 ? 0.205 -4.556 -17.027 1.00 96.56 208 ALA A O 1
ATOM 1630 N N . MET A 1 209 ? -0.379 -3.349 -15.220 1.00 96.12 209 MET A N 1
ATOM 1631 C CA . MET A 1 209 ? -1.828 -3.608 -15.308 1.00 96.12 209 MET A CA 1
ATOM 1632 C C . MET A 1 209 ? -2.699 -2.350 -15.375 1.00 96.12 209 MET A C 1
ATOM 1634 O O . MET A 1 209 ? -3.900 -2.446 -15.627 1.00 96.12 209 MET A O 1
ATOM 1638 N N . GLY A 1 210 ? -2.139 -1.170 -15.114 1.00 92.50 210 GLY A N 1
ATOM 1639 C CA . GLY A 1 210 ? -2.882 0.083 -15.110 1.00 92.50 210 GLY A CA 1
ATOM 1640 C C . GLY A 1 210 ? -3.396 0.437 -16.502 1.00 92.50 210 GLY A C 1
ATOM 1641 O O . GLY A 1 210 ? -2.620 0.606 -17.434 1.00 92.50 210 GLY A O 1
ATOM 1642 N N . SER A 1 211 ? -4.713 0.593 -16.638 1.00 86.44 211 SER A N 1
ATOM 1643 C CA . SER A 1 211 ? -5.361 0.990 -17.897 1.00 86.44 211 SER A CA 1
ATOM 1644 C C . SER A 1 211 ? -5.793 2.460 -17.933 1.00 86.44 211 SER A C 1
ATOM 1646 O O . SER A 1 211 ? -6.300 2.930 -18.948 1.00 86.44 211 SER A O 1
ATOM 1648 N N . GLY A 1 212 ? -5.678 3.167 -16.809 1.00 83.44 212 GLY A N 1
ATOM 1649 C CA . GLY A 1 212 ? -5.996 4.583 -16.674 1.00 83.44 212 GLY A CA 1
ATOM 1650 C C . GLY A 1 212 ? -4.773 5.485 -16.839 1.00 83.44 212 GLY A C 1
ATOM 1651 O O . GLY A 1 212 ? -3.653 5.053 -17.098 1.00 83.44 212 GLY A O 1
ATOM 1652 N N . HIS A 1 213 ? -5.001 6.775 -16.643 1.00 81.69 213 HIS A N 1
ATOM 1653 C CA . HIS A 1 213 ? -3.982 7.809 -16.630 1.00 81.69 213 HIS A CA 1
ATOM 1654 C C . HIS A 1 213 ? -3.201 7.832 -15.312 1.00 81.69 213 HIS A C 1
ATOM 1656 O O . HIS A 1 213 ? -3.576 7.214 -14.314 1.00 81.69 213 HIS A O 1
ATOM 1662 N N . GLY A 1 214 ? -2.128 8.624 -15.304 1.00 74.00 214 GLY A N 1
ATOM 1663 C CA . GLY A 1 214 ? -1.291 8.824 -14.131 1.00 74.00 214 GLY A CA 1
ATOM 1664 C C . GLY A 1 214 ? -0.537 7.551 -13.774 1.00 74.00 214 GLY A C 1
ATOM 1665 O O . GLY A 1 214 ? -0.995 6.769 -12.943 1.00 74.00 214 GLY A O 1
ATOM 1666 N N . SER A 1 215 ? 0.643 7.384 -14.373 1.00 83.62 215 SER A N 1
ATOM 1667 C CA . SER A 1 215 ? 1.588 6.337 -13.987 1.00 83.62 215 SER A CA 1
ATOM 1668 C C . SER A 1 215 ? 1.885 6.401 -12.490 1.00 83.62 215 SER A C 1
ATOM 1670 O O . SER A 1 215 ? 1.785 7.467 -11.860 1.00 83.62 215 SER A O 1
ATOM 1672 N N . ALA A 1 216 ? 2.273 5.263 -11.923 1.00 90.38 216 ALA A N 1
ATOM 1673 C CA . ALA A 1 216 ? 2.760 5.230 -10.558 1.00 90.38 216 ALA A CA 1
ATOM 1674 C C . ALA A 1 216 ? 4.021 6.090 -10.387 1.00 90.38 216 ALA A C 1
ATOM 1676 O O . ALA A 1 216 ? 4.698 6.451 -11.350 1.00 90.38 216 ALA A O 1
ATOM 1677 N N . TYR A 1 217 ? 4.299 6.452 -9.140 1.00 92.31 217 TYR A N 1
ATOM 1678 C CA . TYR A 1 217 ? 5.465 7.239 -8.769 1.00 92.31 217 TYR A CA 1
ATOM 1679 C C . TYR A 1 217 ? 6.135 6.555 -7.574 1.00 92.31 217 TYR A C 1
ATOM 1681 O O . TYR A 1 217 ? 5.456 6.407 -6.555 1.00 92.31 217 TYR A O 1
ATOM 1689 N N . PRO A 1 218 ? 7.405 6.126 -7.692 1.00 94.69 218 PRO A N 1
ATOM 1690 C CA . PRO A 1 218 ? 8.090 5.369 -6.651 1.00 94.69 218 PRO A CA 1
ATOM 1691 C C . PRO A 1 218 ? 8.555 6.303 -5.533 1.00 94.69 218 PRO A C 1
ATOM 1693 O O . PRO A 1 218 ? 9.699 6.748 -5.516 1.00 94.69 218 PRO A O 1
ATOM 1696 N N . SER A 1 219 ? 7.679 6.605 -4.575 1.00 94.25 219 SER A N 1
ATOM 1697 C CA . SER A 1 219 ? 8.021 7.415 -3.398 1.00 94.25 219 SER A CA 1
ATOM 1698 C C . SER A 1 219 ? 9.179 6.825 -2.580 1.00 94.25 219 SER A C 1
ATOM 1700 O O . SER A 1 219 ? 9.898 7.558 -1.895 1.00 94.25 219 SER A O 1
ATOM 1702 N N . SER A 1 220 ? 9.412 5.516 -2.677 1.00 95.38 220 SER A N 1
ATOM 1703 C CA . SER A 1 220 ? 10.545 4.829 -2.059 1.00 95.38 220 SER A CA 1
ATOM 1704 C C . SER A 1 220 ? 11.905 5.242 -2.632 1.00 95.38 220 SER A C 1
ATOM 1706 O O . SER A 1 220 ? 12.918 5.025 -1.966 1.00 95.38 220 SER A O 1
ATOM 1708 N N . SER A 1 221 ? 11.956 5.932 -3.783 1.00 94.75 221 SER A N 1
ATOM 1709 C CA . SER A 1 221 ? 13.197 6.491 -4.347 1.00 94.75 221 SER A CA 1
ATOM 1710 C C . SER A 1 221 ? 13.871 7.528 -3.439 1.00 94.75 221 SER A C 1
ATOM 1712 O O . SER A 1 221 ? 15.051 7.849 -3.619 1.00 94.75 221 SER A O 1
ATOM 1714 N N . ALA A 1 222 ? 13.122 8.071 -2.472 1.00 91.88 222 ALA A N 1
ATOM 1715 C CA . ALA A 1 222 ? 13.626 8.975 -1.442 1.00 91.88 222 ALA A CA 1
ATOM 1716 C C . ALA A 1 222 ? 14.414 8.268 -0.326 1.00 91.88 222 ALA A C 1
ATOM 1718 O O . ALA A 1 222 ? 15.155 8.919 0.412 1.00 91.88 222 ALA A O 1
ATOM 1719 N N . PHE A 1 223 ? 14.278 6.948 -0.209 1.00 92.44 223 PHE A N 1
ATOM 1720 C CA . PHE A 1 223 ? 14.976 6.126 0.773 1.00 92.44 223 PHE A CA 1
ATOM 1721 C C . PHE A 1 223 ? 16.061 5.279 0.110 1.00 92.44 223 PHE A C 1
ATOM 1723 O O . PHE A 1 223 ? 16.186 5.233 -1.112 1.00 92.44 223 PHE A O 1
ATOM 1730 N N . ASP A 1 224 ? 16.876 4.637 0.945 1.00 92.56 224 ASP A N 1
ATOM 1731 C CA . ASP A 1 224 ? 17.884 3.681 0.492 1.00 92.56 224 ASP A CA 1
ATOM 1732 C C . ASP A 1 224 ? 17.230 2.520 -0.275 1.00 92.56 224 ASP A C 1
ATOM 1734 O O . ASP A 1 224 ? 16.245 1.939 0.197 1.00 92.56 224 ASP A O 1
ATOM 1738 N N . GLU A 1 225 ? 17.760 2.192 -1.456 1.00 94.62 225 GLU A N 1
ATOM 1739 C CA . GLU A 1 225 ? 17.193 1.146 -2.308 1.00 94.62 225 GLU A CA 1
ATOM 1740 C C . GLU A 1 225 ? 17.167 -0.233 -1.638 1.00 94.62 225 GLU A C 1
ATOM 1742 O O . GLU A 1 225 ? 16.274 -1.029 -1.940 1.00 94.62 225 GLU A O 1
ATOM 1747 N N . ASP A 1 226 ? 18.053 -0.508 -0.673 1.00 95.69 226 ASP A N 1
ATOM 1748 C CA . ASP A 1 226 ? 18.082 -1.777 0.065 1.00 95.69 226 ASP A CA 1
ATOM 1749 C C . ASP A 1 226 ? 16.782 -2.049 0.834 1.00 95.69 226 ASP A C 1
ATOM 1751 O O . ASP A 1 226 ? 16.464 -3.204 1.119 1.00 95.69 226 ASP A O 1
ATOM 1755 N N . ARG A 1 227 ? 15.975 -1.013 1.097 1.00 96.25 227 ARG A N 1
ATOM 1756 C CA . ARG A 1 227 ? 14.638 -1.163 1.686 1.00 96.25 227 ARG A CA 1
ATOM 1757 C C . ARG A 1 227 ? 13.601 -1.690 0.697 1.00 96.25 227 ARG A C 1
ATOM 1759 O O . ARG A 1 227 ? 12.640 -2.305 1.125 1.00 96.25 227 ARG A O 1
ATOM 1766 N N . SER A 1 228 ? 13.775 -1.452 -0.604 1.00 97.12 228 SER A N 1
ATOM 1767 C CA . SER A 1 228 ? 12.789 -1.797 -1.647 1.00 97.12 228 SER A CA 1
ATOM 1768 C C . SER A 1 228 ? 13.175 -3.035 -2.458 1.00 97.12 228 SER A C 1
ATOM 1770 O O . SER A 1 228 ? 12.304 -3.782 -2.912 1.00 97.12 228 SER A O 1
ATOM 1772 N N . LYS A 1 229 ? 14.480 -3.292 -2.631 1.00 96.38 229 LYS A N 1
ATOM 1773 C CA . LYS A 1 229 ? 15.008 -4.440 -3.392 1.00 96.38 229 LYS A CA 1
ATOM 1774 C C . LYS A 1 229 ? 14.411 -5.800 -3.011 1.00 96.38 229 LYS A C 1
ATOM 1776 O O . LYS A 1 229 ? 14.149 -6.572 -3.941 1.00 96.38 229 LYS A O 1
ATOM 1781 N N . PRO A 1 230 ? 14.163 -6.121 -1.721 1.00 97.88 230 PRO A N 1
ATOM 1782 C CA . PRO A 1 230 ? 13.613 -7.424 -1.354 1.00 97.88 230 PRO A CA 1
ATOM 1783 C C . PRO A 1 230 ? 12.278 -7.732 -2.041 1.00 97.88 230 PRO A C 1
ATOM 1785 O O . PRO A 1 230 ? 11.998 -8.889 -2.361 1.00 97.88 230 PRO A O 1
ATOM 1788 N N . MET A 1 231 ? 11.463 -6.716 -2.343 1.00 98.44 231 MET A N 1
ATOM 1789 C CA . MET A 1 231 ? 10.209 -6.916 -3.064 1.00 98.44 231 MET A CA 1
ATOM 1790 C C . MET A 1 231 ? 10.441 -7.397 -4.498 1.00 98.44 231 MET A C 1
ATOM 1792 O O . MET A 1 231 ? 9.909 -8.434 -4.891 1.00 98.44 231 MET A O 1
ATOM 1796 N N . ALA A 1 232 ? 11.280 -6.700 -5.266 1.00 98.12 232 ALA A N 1
ATOM 1797 C CA . ALA A 1 232 ? 11.588 -7.091 -6.641 1.00 98.12 232 ALA A CA 1
ATOM 1798 C C . ALA A 1 232 ? 12.232 -8.485 -6.702 1.00 98.12 232 ALA A C 1
ATOM 1800 O O . ALA A 1 232 ? 11.871 -9.305 -7.544 1.00 98.12 232 ALA A O 1
ATOM 1801 N N . GLN A 1 233 ? 13.134 -8.787 -5.761 1.00 98.50 233 GLN A N 1
ATOM 1802 C CA . GLN A 1 233 ? 13.771 -10.101 -5.658 1.00 98.50 233 GLN A CA 1
ATOM 1803 C C . GLN A 1 233 ? 12.760 -11.225 -5.396 1.00 98.50 233 GLN A C 1
ATOM 1805 O O . GLN A 1 233 ? 12.866 -12.284 -6.012 1.00 98.50 233 GLN A O 1
ATOM 1810 N N . ARG A 1 234 ? 11.763 -11.002 -4.529 1.00 98.31 234 ARG A N 1
ATOM 1811 C CA . ARG A 1 234 ? 10.688 -11.979 -4.285 1.00 98.31 234 ARG A CA 1
ATOM 1812 C C . ARG A 1 234 ? 9.802 -12.175 -5.514 1.00 98.31 234 ARG A C 1
ATOM 1814 O O . ARG A 1 234 ? 9.516 -13.317 -5.857 1.00 98.31 234 ARG A O 1
ATOM 1821 N N . ILE A 1 235 ? 9.439 -11.093 -6.211 1.00 98.31 235 ILE A N 1
ATOM 1822 C CA . ILE A 1 235 ? 8.619 -11.152 -7.436 1.00 98.31 235 ILE A CA 1
ATOM 1823 C C . ILE A 1 235 ? 9.270 -12.049 -8.492 1.00 98.31 235 ILE A C 1
ATOM 1825 O O . ILE A 1 235 ? 8.626 -12.943 -9.039 1.00 98.31 235 ILE A O 1
ATOM 1829 N N . VAL A 1 236 ? 10.561 -11.860 -8.769 1.00 97.81 236 VAL A N 1
ATOM 1830 C CA . VAL A 1 236 ? 11.238 -12.653 -9.809 1.00 97.81 236 VAL A CA 1
ATOM 1831 C C . VAL A 1 236 ? 11.497 -14.103 -9.384 1.00 97.81 236 VAL A C 1
ATOM 1833 O O . VAL A 1 236 ? 11.558 -14.992 -10.235 1.00 97.81 236 VAL A O 1
ATOM 1836 N N . ALA A 1 237 ? 11.616 -14.362 -8.078 1.00 98.00 237 ALA A N 1
ATOM 1837 C CA . ALA A 1 237 ? 11.904 -15.688 -7.536 1.00 98.00 237 ALA A CA 1
ATOM 1838 C C . ALA A 1 237 ? 10.667 -16.595 -7.412 1.00 98.00 237 ALA A C 1
ATOM 1840 O O . ALA A 1 237 ? 10.806 -17.812 -7.520 1.00 98.00 237 ALA A O 1
ATOM 1841 N N . ASP A 1 238 ? 9.473 -16.032 -7.205 1.00 98.12 238 ASP A N 1
ATOM 1842 C CA . ASP A 1 238 ? 8.262 -16.793 -6.880 1.00 98.12 238 ASP A CA 1
ATOM 1843 C C . ASP A 1 238 ? 7.146 -16.571 -7.916 1.00 98.12 238 ASP A C 1
ATOM 1845 O O . ASP A 1 238 ? 6.552 -15.499 -8.012 1.00 98.12 238 ASP A O 1
ATOM 1849 N N . ALA A 1 239 ? 6.840 -17.613 -8.696 1.00 97.25 239 ALA A N 1
ATOM 1850 C CA . ALA A 1 239 ? 5.782 -17.572 -9.705 1.00 97.25 239 ALA A CA 1
ATOM 1851 C C . ALA A 1 239 ? 4.365 -17.521 -9.106 1.00 97.25 239 ALA A C 1
ATOM 1853 O O . ALA A 1 239 ? 3.478 -16.918 -9.702 1.00 97.25 239 ALA A O 1
ATOM 1854 N N . ASN A 1 240 ? 4.141 -18.115 -7.929 1.00 97.50 240 ASN A N 1
ATOM 1855 C CA . ASN A 1 240 ? 2.841 -18.075 -7.258 1.00 97.50 240 ASN A CA 1
ATOM 1856 C C . ASN A 1 240 ? 2.561 -16.683 -6.678 1.00 97.50 240 ASN A C 1
ATOM 1858 O O . ASN A 1 240 ? 1.426 -16.210 -6.710 1.00 97.50 240 ASN A O 1
ATOM 1862 N N . LEU A 1 241 ? 3.599 -16.003 -6.187 1.00 98.00 241 LEU A N 1
ATOM 1863 C CA . LEU A 1 241 ? 3.513 -14.586 -5.841 1.00 98.00 241 LEU A CA 1
ATOM 1864 C C . LEU A 1 241 ? 3.151 -13.752 -7.075 1.00 98.00 241 LEU A C 1
ATOM 1866 O O . LEU A 1 241 ? 2.242 -12.926 -6.991 1.00 98.00 241 LEU A O 1
ATOM 1870 N N . ARG A 1 242 ? 3.810 -13.986 -8.223 1.00 97.88 242 ARG A N 1
ATOM 1871 C CA . ARG A 1 242 ? 3.487 -13.263 -9.465 1.00 97.88 242 ARG A CA 1
ATOM 1872 C C . ARG A 1 242 ? 2.042 -13.461 -9.894 1.00 97.88 242 ARG A C 1
ATOM 1874 O O . ARG A 1 242 ? 1.391 -12.470 -10.185 1.00 97.88 242 ARG A O 1
ATOM 1881 N N . GLU A 1 243 ? 1.527 -14.686 -9.859 1.00 97.88 243 GLU A N 1
ATOM 1882 C CA . GLU A 1 243 ? 0.129 -14.957 -10.221 1.00 97.88 243 GLU A CA 1
ATOM 1883 C C . GLU A 1 243 ? -0.862 -14.203 -9.319 1.00 97.88 243 GLU A C 1
ATOM 1885 O O . GLU A 1 243 ? -1.868 -13.686 -9.791 1.00 97.88 243 GLU A O 1
ATOM 1890 N N . GLN A 1 244 ? -0.570 -14.082 -8.022 1.00 97.88 244 GLN A N 1
ATOM 1891 C CA . GLN A 1 244 ? -1.441 -13.357 -7.093 1.00 97.88 244 GLN A CA 1
ATOM 1892 C C . GLN A 1 244 ? -1.336 -11.831 -7.221 1.00 97.88 244 GLN A C 1
ATOM 1894 O O . GLN A 1 244 ? -2.341 -11.137 -7.067 1.00 97.88 244 GLN A O 1
ATOM 1899 N N . MET A 1 245 ? -0.133 -11.295 -7.461 1.00 97.50 245 MET A N 1
ATOM 1900 C CA . MET A 1 245 ? 0.080 -9.849 -7.610 1.00 97.50 245 MET A CA 1
ATOM 1901 C C . MET A 1 245 ? -0.278 -9.330 -9.004 1.00 97.50 245 MET A C 1
ATOM 1903 O O . MET A 1 245 ? -0.666 -8.174 -9.128 1.00 97.50 245 MET A O 1
ATOM 1907 N N . PHE A 1 246 ? -0.120 -10.157 -10.036 1.00 97.69 246 PHE A N 1
ATOM 1908 C CA . PHE A 1 246 ? -0.270 -9.798 -11.445 1.00 97.69 246 PHE A CA 1
ATOM 1909 C C . PHE A 1 246 ? -1.140 -10.829 -12.189 1.00 97.69 246 PHE A C 1
ATOM 1911 O O . PHE A 1 246 ? -0.676 -11.448 -13.152 1.00 97.69 246 PHE A O 1
ATOM 1918 N N . PRO A 1 247 ? -2.392 -11.054 -11.752 1.00 97.06 247 PRO A N 1
ATOM 1919 C CA . PRO A 1 247 ? -3.226 -12.128 -12.284 1.00 97.06 247 PRO A CA 1
ATOM 1920 C C . PRO A 1 247 ? -3.401 -12.010 -13.802 1.00 97.06 247 PRO A C 1
ATOM 1922 O O . PRO A 1 247 ? -3.860 -10.987 -14.316 1.00 97.06 247 PRO A O 1
ATOM 1925 N N . GLY A 1 248 ? -3.031 -13.073 -14.522 1.00 96.31 248 GLY A N 1
ATOM 1926 C CA . GLY A 1 248 ? -3.127 -13.147 -15.983 1.00 96.31 248 GLY A CA 1
ATOM 1927 C C . GLY A 1 248 ? -2.114 -12.300 -16.765 1.00 96.31 248 GLY A C 1
ATOM 1928 O O . GLY A 1 248 ? -2.236 -12.197 -17.988 1.00 96.31 248 GLY A O 1
ATOM 1929 N N . VAL A 1 249 ? -1.119 -11.699 -16.107 1.00 97.44 249 VAL A N 1
ATOM 1930 C CA . VAL A 1 249 ? -0.084 -10.897 -16.771 1.00 97.44 249 VAL A CA 1
ATOM 1931 C C . VAL A 1 249 ? 1.111 -11.785 -17.137 1.00 97.44 249 VAL A C 1
ATOM 1933 O O . VAL A 1 249 ? 1.692 -12.421 -16.259 1.00 97.44 249 VAL A O 1
ATOM 1936 N N . PRO A 1 250 ? 1.542 -11.824 -18.411 1.00 96.50 250 PRO A N 1
ATOM 1937 C CA . PRO A 1 250 ? 2.730 -12.577 -18.798 1.00 96.50 250 PRO A CA 1
ATOM 1938 C C . PRO A 1 250 ? 4.009 -12.040 -18.141 1.00 96.50 250 PRO A C 1
ATOM 1940 O O . PRO A 1 250 ? 4.190 -10.825 -18.032 1.00 96.50 250 PRO A O 1
ATOM 1943 N N . ASP A 1 251 ? 4.951 -12.937 -17.828 1.00 97.50 251 ASP A N 1
ATOM 1944 C CA . ASP A 1 251 ? 6.269 -12.589 -17.267 1.00 97.50 251 ASP A CA 1
ATOM 1945 C C . ASP A 1 251 ? 7.007 -11.524 -18.107 1.00 97.50 251 ASP A C 1
ATOM 1947 O O . ASP A 1 251 ? 7.718 -10.691 -17.552 1.00 97.50 251 ASP A O 1
ATOM 1951 N N . THR A 1 252 ? 6.787 -11.480 -19.428 1.00 97.00 252 THR A N 1
ATOM 1952 C CA . THR A 1 252 ? 7.352 -10.455 -20.325 1.00 97.00 252 THR A CA 1
ATOM 1953 C C . THR A 1 252 ? 6.876 -9.040 -19.993 1.00 97.00 252 THR A C 1
ATOM 1955 O O . THR A 1 252 ? 7.655 -8.090 -20.034 1.00 97.00 252 THR A O 1
ATOM 1958 N N . ASN A 1 253 ? 5.599 -8.888 -19.638 1.00 96.69 253 ASN A N 1
ATOM 1959 C CA . ASN A 1 253 ? 5.011 -7.594 -19.302 1.00 96.69 253 ASN A CA 1
ATOM 1960 C C . ASN A 1 253 ? 5.396 -7.186 -17.877 1.00 96.69 253 ASN A C 1
ATOM 1962 O O . ASN A 1 253 ? 5.676 -6.016 -17.631 1.00 96.69 253 ASN A O 1
ATOM 1966 N N . ILE A 1 254 ? 5.486 -8.155 -16.959 1.00 97.88 254 ILE A N 1
ATOM 1967 C CA . ILE A 1 254 ? 6.005 -7.925 -15.605 1.00 97.88 254 ILE A CA 1
ATOM 1968 C C . ILE A 1 254 ? 7.473 -7.473 -15.675 1.00 97.88 254 ILE A C 1
ATOM 1970 O O . ILE A 1 254 ? 7.852 -6.517 -15.004 1.00 97.88 254 ILE A O 1
ATOM 1974 N N . ALA A 1 255 ? 8.298 -8.099 -16.522 1.00 98.06 255 ALA A N 1
ATOM 1975 C CA . ALA A 1 255 ? 9.692 -7.703 -16.735 1.00 98.06 255 ALA A CA 1
ATOM 1976 C C . ALA A 1 255 ? 9.822 -6.272 -17.269 1.00 98.06 255 ALA A C 1
ATOM 1978 O O . ALA A 1 255 ? 10.624 -5.500 -16.742 1.00 98.06 255 ALA A O 1
ATOM 1979 N N . ALA A 1 256 ? 9.007 -5.904 -18.262 1.00 96.69 256 ALA A N 1
ATOM 1980 C CA . ALA A 1 256 ? 8.972 -4.545 -18.797 1.00 96.69 256 ALA A CA 1
ATOM 1981 C C . ALA A 1 256 ? 8.584 -3.515 -17.721 1.00 96.69 256 ALA A C 1
ATOM 1983 O O . ALA A 1 256 ? 9.265 -2.503 -17.570 1.00 96.69 256 ALA A O 1
ATOM 1984 N N . ALA A 1 257 ? 7.556 -3.813 -16.920 1.00 97.12 257 ALA A N 1
ATOM 1985 C CA . ALA A 1 257 ? 7.121 -2.960 -15.817 1.00 97.12 257 ALA A CA 1
ATOM 1986 C C . ALA A 1 257 ? 8.206 -2.792 -14.737 1.00 97.12 257 ALA A C 1
ATOM 1988 O O . ALA A 1 257 ? 8.440 -1.684 -14.256 1.00 97.12 257 ALA A O 1
ATOM 1989 N N . ILE A 1 258 ? 8.907 -3.872 -14.370 1.00 98.12 258 ILE A N 1
ATOM 1990 C CA . ILE A 1 258 ? 10.029 -3.805 -13.423 1.00 98.12 258 ILE A CA 1
ATOM 1991 C C . ILE A 1 258 ? 11.149 -2.919 -13.980 1.00 98.12 258 ILE A C 1
ATOM 1993 O O . ILE A 1 258 ? 11.655 -2.063 -13.255 1.00 98.12 258 ILE A O 1
ATOM 1997 N N . ALA A 1 259 ? 11.520 -3.092 -15.252 1.00 97.62 259 ALA A N 1
ATOM 1998 C CA . ALA A 1 259 ? 12.559 -2.290 -15.895 1.00 97.62 259 ALA A CA 1
ATOM 1999 C C . ALA A 1 259 ? 12.211 -0.793 -15.911 1.00 97.62 259 ALA A C 1
ATOM 2001 O O . ALA A 1 259 ? 13.021 0.023 -15.469 1.00 97.62 259 ALA A O 1
ATOM 2002 N N . GLU A 1 260 ? 10.995 -0.446 -16.343 1.00 96.81 260 GLU A N 1
ATOM 2003 C CA . GLU A 1 260 ? 10.502 0.936 -16.391 1.00 96.81 260 GLU A CA 1
ATOM 2004 C C . GLU A 1 260 ? 10.545 1.603 -15.010 1.00 96.81 260 GLU A C 1
ATOM 2006 O O . GLU A 1 260 ? 11.071 2.708 -14.851 1.00 96.81 260 GLU A O 1
ATOM 2011 N N . ILE A 1 261 ? 10.024 0.920 -13.987 1.00 97.75 261 ILE A N 1
ATOM 2012 C CA . ILE A 1 261 ? 9.940 1.477 -12.636 1.00 97.75 261 ILE A CA 1
ATOM 2013 C C . ILE A 1 261 ? 11.320 1.602 -11.984 1.00 97.75 261 ILE A C 1
ATOM 2015 O O . ILE A 1 261 ? 11.559 2.592 -11.291 1.00 97.75 261 ILE A O 1
ATOM 2019 N N . TYR A 1 262 ? 12.250 0.670 -12.217 1.00 97.50 262 TYR A N 1
ATOM 2020 C CA . TYR A 1 262 ? 13.630 0.827 -11.741 1.00 97.50 262 TYR A CA 1
ATOM 2021 C C . TYR A 1 262 ? 14.335 2.007 -12.416 1.00 97.50 262 TYR A C 1
ATOM 2023 O O . TYR A 1 262 ? 14.995 2.786 -11.728 1.00 97.50 262 TYR A O 1
ATOM 2031 N N . GLU A 1 263 ? 14.172 2.184 -13.732 1.00 96.69 263 GLU A N 1
ATOM 2032 C CA . GLU A 1 263 ? 14.736 3.338 -14.440 1.00 96.69 263 GLU A CA 1
ATOM 2033 C C . GLU A 1 263 ? 14.185 4.655 -13.870 1.00 96.69 263 GLU A C 1
ATOM 2035 O O . GLU A 1 263 ? 14.939 5.598 -13.610 1.00 96.69 263 GLU A O 1
ATOM 2040 N N . LEU A 1 264 ? 12.871 4.711 -13.623 1.00 96.19 264 LEU A N 1
ATOM 2041 C CA . LEU A 1 264 ? 12.227 5.858 -12.992 1.00 96.19 264 LEU A CA 1
ATOM 2042 C C . LEU A 1 264 ? 12.764 6.105 -11.575 1.00 96.19 264 LEU A C 1
ATOM 2044 O O . LEU A 1 264 ? 13.188 7.219 -11.285 1.00 96.19 264 LEU A O 1
ATOM 2048 N N . ALA A 1 265 ? 12.806 5.089 -10.710 1.00 96.25 265 ALA A N 1
ATOM 2049 C CA . ALA A 1 265 ? 13.260 5.232 -9.326 1.00 96.25 265 ALA A CA 1
ATOM 2050 C C . ALA A 1 265 ? 14.723 5.700 -9.231 1.00 96.25 265 ALA A C 1
ATOM 2052 O O . ALA A 1 265 ? 15.030 6.596 -8.443 1.00 96.25 265 ALA A O 1
ATOM 2053 N N . ILE A 1 266 ? 15.616 5.159 -10.069 1.00 96.69 266 ILE A N 1
ATOM 2054 C CA . ILE A 1 266 ? 17.025 5.582 -10.141 1.00 96.69 266 ILE A CA 1
ATOM 2055 C C . ILE A 1 266 ? 17.123 7.055 -10.556 1.00 96.69 266 ILE A C 1
ATOM 2057 O O . ILE A 1 266 ? 17.814 7.844 -9.905 1.00 96.69 266 ILE A O 1
ATOM 2061 N N . ARG A 1 267 ? 16.392 7.452 -11.605 1.00 95.44 267 ARG A N 1
ATOM 2062 C CA . ARG A 1 267 ? 16.366 8.835 -12.103 1.00 95.44 267 ARG A CA 1
ATOM 2063 C C . ARG A 1 267 ? 15.824 9.817 -11.064 1.00 95.44 267 ARG A C 1
ATOM 2065 O O . ARG A 1 267 ? 16.446 10.859 -10.849 1.00 95.44 267 ARG A O 1
ATOM 2072 N N . GLU A 1 268 ? 14.715 9.492 -10.405 1.00 93.69 268 GLU A N 1
ATOM 2073 C CA . GLU A 1 268 ? 14.125 10.328 -9.352 1.00 93.69 268 GLU A CA 1
ATOM 2074 C C . GLU A 1 268 ? 15.066 10.445 -8.148 1.00 93.69 268 GLU A C 1
ATOM 2076 O O . GLU A 1 268 ? 15.312 11.544 -7.647 1.00 93.69 268 GLU A O 1
ATOM 2081 N N . SER A 1 269 ? 15.679 9.334 -7.728 1.00 93.06 269 SER A N 1
ATOM 2082 C CA . SER A 1 269 ? 16.645 9.334 -6.630 1.00 93.06 269 SER A CA 1
ATOM 2083 C C . SER A 1 269 ? 17.860 10.213 -6.919 1.00 93.06 269 SER A C 1
ATOM 2085 O O . SER A 1 269 ? 18.241 11.034 -6.080 1.00 93.06 269 SER A O 1
ATOM 2087 N N . ALA A 1 270 ? 18.442 10.101 -8.115 1.00 92.69 270 ALA A N 1
ATOM 2088 C CA . ALA A 1 270 ? 19.570 10.926 -8.541 1.00 92.69 270 ALA A CA 1
ATOM 2089 C C . ALA A 1 270 ? 19.204 12.414 -8.651 1.00 92.69 270 ALA A C 1
ATOM 2091 O O . ALA A 1 270 ? 19.979 13.273 -8.231 1.00 92.69 270 ALA A O 1
ATOM 2092 N N . SER A 1 271 ? 18.018 12.720 -9.180 1.00 90.06 271 SER A N 1
ATOM 2093 C CA . SER A 1 271 ? 17.595 14.099 -9.460 1.00 90.06 271 SER A CA 1
ATOM 2094 C C . SER A 1 271 ? 17.134 14.851 -8.211 1.00 90.06 271 SER A C 1
ATOM 2096 O O . SER A 1 271 ? 17.288 16.071 -8.135 1.00 90.06 271 SER A O 1
ATOM 2098 N N . HIS A 1 272 ? 16.563 14.144 -7.231 1.00 84.44 272 HIS A N 1
ATOM 2099 C CA . HIS A 1 272 ? 15.836 14.783 -6.132 1.00 84.44 272 HIS A CA 1
ATOM 2100 C C . HIS A 1 272 ? 16.267 14.340 -4.730 1.00 84.44 272 HIS A C 1
ATOM 2102 O O . HIS A 1 272 ? 16.094 15.114 -3.786 1.00 84.44 272 HIS A O 1
ATOM 2108 N N . TYR A 1 273 ? 16.866 13.155 -4.571 1.00 84.31 273 TYR A N 1
ATOM 2109 C CA . TYR A 1 273 ? 17.064 12.535 -3.249 1.00 84.31 273 TYR A CA 1
ATOM 2110 C C . TYR A 1 273 ? 18.516 12.154 -2.934 1.00 84.31 273 TYR A C 1
ATOM 2112 O O . TYR A 1 273 ? 18.780 11.438 -1.966 1.00 84.31 273 TYR A O 1
ATOM 2120 N N . GLY A 1 274 ? 19.465 12.685 -3.710 1.00 81.94 274 GLY A N 1
ATOM 2121 C CA . GLY A 1 274 ? 20.898 12.530 -3.461 1.00 81.94 274 GLY A CA 1
ATOM 2122 C C . GLY A 1 274 ? 21.504 11.228 -3.989 1.00 81.94 274 GLY A C 1
ATOM 2123 O O . GLY A 1 274 ? 22.588 10.868 -3.547 1.00 81.94 274 GLY A O 1
ATOM 2124 N N . GLY A 1 275 ? 20.834 10.535 -4.916 1.00 83.69 275 GLY A N 1
ATOM 2125 C CA . GLY A 1 275 ? 21.379 9.350 -5.589 1.00 83.69 275 GLY A CA 1
ATOM 2126 C C . GLY A 1 275 ? 21.456 8.118 -4.690 1.00 83.69 275 GLY A C 1
ATOM 2127 O O . GLY A 1 275 ? 22.511 7.508 -4.561 1.00 83.69 275 GLY A O 1
ATOM 2128 N N . ARG A 1 276 ? 20.336 7.758 -4.058 1.00 86.81 276 ARG A N 1
ATOM 2129 C CA . ARG A 1 276 ? 20.214 6.594 -3.158 1.00 86.81 276 ARG A CA 1
ATOM 2130 C C . ARG A 1 276 ? 19.880 5.293 -3.883 1.00 86.81 276 ARG A C 1
ATOM 2132 O O . ARG A 1 276 ? 19.839 4.248 -3.246 1.00 86.81 276 ARG A O 1
ATOM 2139 N N . TRP A 1 277 ? 19.606 5.381 -5.182 1.00 94.81 277 TRP A N 1
ATOM 2140 C CA . TRP A 1 277 ? 19.311 4.256 -6.057 1.00 94.81 277 TRP A CA 1
ATOM 2141 C C . TRP A 1 277 ? 20.323 4.229 -7.198 1.00 94.81 277 TRP A C 1
ATOM 2143 O O . TRP A 1 277 ? 20.569 5.268 -7.816 1.00 94.81 277 TRP A O 1
ATOM 2153 N N . TRP A 1 278 ? 20.909 3.066 -7.477 1.00 91.31 278 TRP A N 1
ATOM 2154 C CA . TRP A 1 278 ? 21.999 2.932 -8.447 1.00 91.31 278 TRP A CA 1
ATOM 2155 C C . TRP A 1 278 ? 21.782 1.834 -9.479 1.00 91.31 278 TRP A C 1
ATOM 2157 O O . TRP A 1 278 ? 22.198 2.010 -10.625 1.00 91.31 278 TRP A O 1
ATOM 2167 N N . ALA A 1 279 ? 21.161 0.710 -9.113 1.00 92.94 279 ALA A N 1
ATOM 2168 C CA . ALA A 1 279 ? 20.953 -0.387 -10.051 1.00 92.94 279 ALA A CA 1
ATOM 2169 C C . ALA A 1 279 ? 19.864 -1.362 -9.601 1.00 92.94 279 ALA A C 1
ATOM 2171 O O . ALA A 1 279 ? 19.569 -1.541 -8.419 1.00 92.94 279 ALA A O 1
ATOM 2172 N N . MET A 1 280 ? 19.329 -2.085 -10.579 1.00 94.31 280 MET A N 1
ATOM 2173 C CA . MET A 1 280 ? 18.515 -3.263 -10.322 1.00 94.31 280 MET A CA 1
ATOM 2174 C C . MET A 1 280 ? 19.364 -4.369 -9.653 1.00 94.31 280 MET A C 1
ATOM 2176 O O . MET A 1 280 ? 20.531 -4.548 -10.016 1.00 94.31 280 MET A O 1
ATOM 2180 N N . PRO A 1 281 ? 18.824 -5.142 -8.686 1.00 96.19 281 PRO A N 1
ATOM 2181 C CA . PRO A 1 281 ? 19.544 -6.277 -8.111 1.00 96.19 281 PRO A CA 1
ATOM 2182 C C . PRO A 1 281 ? 19.945 -7.298 -9.185 1.00 96.19 281 PRO A C 1
ATOM 2184 O O . PRO A 1 281 ? 19.117 -7.589 -10.047 1.00 96.19 281 PRO A O 1
ATOM 2187 N N . PRO A 1 282 ? 21.124 -7.945 -9.099 1.00 96.88 282 PRO A N 1
ATOM 2188 C CA . PRO A 1 282 ? 21.596 -8.856 -10.148 1.00 96.88 282 PRO A CA 1
ATOM 2189 C C . PRO A 1 282 ? 20.632 -10.001 -10.495 1.00 96.88 282 PRO A C 1
ATOM 2191 O O . PRO A 1 282 ? 20.513 -10.387 -11.653 1.00 96.88 282 PRO A O 1
ATOM 2194 N N . SER A 1 283 ? 19.917 -10.547 -9.503 1.00 97.25 283 SER A N 1
ATOM 2195 C CA . SER A 1 283 ? 18.916 -11.597 -9.733 1.00 97.25 283 SER A CA 1
ATOM 2196 C C . SER A 1 283 ? 17.686 -11.092 -10.488 1.00 97.25 283 SER A C 1
ATOM 2198 O O . SER A 1 283 ? 17.108 -11.831 -11.281 1.00 97.25 283 SER A O 1
ATOM 2200 N N . VAL A 1 284 ? 17.295 -9.841 -10.245 1.00 98.12 284 VAL A N 1
ATOM 2201 C CA . VAL A 1 284 ? 16.165 -9.189 -10.90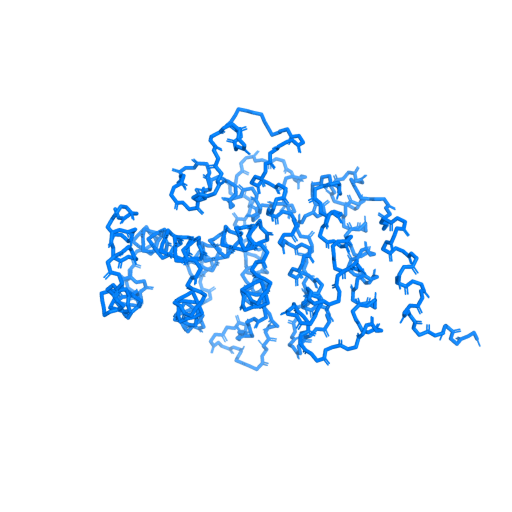9 1.00 98.12 284 VAL A CA 1
ATOM 2202 C C . VAL A 1 284 ? 16.576 -8.794 -12.325 1.00 98.12 284 VAL A C 1
ATOM 2204 O O . VAL A 1 284 ? 15.857 -9.126 -13.257 1.00 98.12 284 VAL A O 1
ATOM 2207 N N . ASP A 1 285 ? 17.766 -8.215 -12.501 1.00 97.62 285 ASP A N 1
ATOM 2208 C CA . ASP A 1 285 ? 18.319 -7.837 -13.808 1.00 97.62 285 ASP A CA 1
ATOM 2209 C C . ASP A 1 285 ? 18.449 -9.047 -14.745 1.00 97.62 285 ASP A C 1
ATOM 2211 O O . ASP A 1 285 ? 17.962 -9.031 -15.873 1.00 97.62 285 ASP A O 1
ATOM 2215 N N . ALA A 1 286 ? 18.985 -10.165 -14.244 1.00 97.50 286 ALA A N 1
ATOM 2216 C CA . ALA A 1 286 ? 19.067 -11.406 -15.011 1.00 97.50 286 ALA A CA 1
ATOM 2217 C C . ALA A 1 286 ? 17.684 -11.954 -15.410 1.00 97.50 286 ALA A C 1
ATOM 2219 O O . ALA A 1 286 ? 17.508 -12.461 -16.522 1.00 97.50 286 ALA A O 1
ATOM 2220 N N . TRP A 1 287 ? 16.693 -11.869 -14.516 1.00 98.06 287 TRP A N 1
ATOM 2221 C CA . TRP A 1 287 ? 15.333 -12.323 -14.807 1.00 98.06 287 TRP A CA 1
ATOM 2222 C C . TRP A 1 287 ? 14.628 -11.408 -15.812 1.00 98.06 287 TRP A C 1
ATOM 2224 O O . TRP A 1 287 ? 13.995 -11.908 -16.741 1.00 98.06 287 TRP A O 1
ATOM 2234 N N . VAL A 1 288 ? 14.779 -10.090 -15.670 1.00 97.62 288 VAL A N 1
ATOM 2235 C CA . VAL A 1 288 ? 14.268 -9.100 -16.623 1.00 97.62 288 VAL A CA 1
ATOM 2236 C C . VAL A 1 288 ? 14.913 -9.324 -17.986 1.00 97.62 288 VAL A C 1
ATOM 2238 O O . VAL A 1 288 ? 14.198 -9.505 -18.962 1.00 97.62 288 VAL A O 1
ATOM 2241 N N . GLY A 1 289 ? 16.240 -9.446 -18.067 1.00 96.25 289 GLY A N 1
ATOM 2242 C CA . GLY A 1 289 ? 16.948 -9.714 -19.322 1.00 96.25 289 GLY A CA 1
ATOM 2243 C C . GLY A 1 289 ? 16.500 -11.002 -20.024 1.00 96.25 289 GLY A C 1
ATOM 2244 O O . GLY A 1 289 ? 16.430 -11.039 -21.249 1.00 96.25 289 GLY A O 1
ATOM 2245 N N . LYS A 1 290 ? 16.137 -12.045 -19.266 1.00 96.69 290 LYS A N 1
ATOM 2246 C CA . LYS A 1 290 ? 15.596 -13.301 -19.813 1.00 96.69 290 LYS A CA 1
ATOM 2247 C C . LYS A 1 290 ? 14.174 -13.156 -20.373 1.00 96.69 290 LYS A C 1
ATOM 2249 O O . LYS A 1 290 ? 13.825 -13.882 -21.303 1.00 96.69 290 LYS A O 1
ATOM 2254 N N . ASN A 1 291 ? 13.352 -12.293 -19.778 1.00 95.44 291 ASN A N 1
ATOM 2255 C CA . ASN A 1 291 ? 11.924 -12.163 -20.091 1.00 95.44 291 ASN A CA 1
ATOM 2256 C C . ASN A 1 291 ? 11.587 -10.908 -20.913 1.00 95.44 291 ASN A C 1
ATOM 2258 O O . ASN A 1 291 ? 10.458 -10.770 -21.372 1.00 95.44 291 ASN A O 1
ATOM 2262 N N . SER A 1 292 ? 12.536 -10.003 -21.134 1.00 86.69 292 SER A N 1
ATOM 2263 C CA . SER A 1 292 ? 12.345 -8.861 -22.023 1.00 86.69 292 SER A CA 1
ATOM 2264 C C . SER A 1 292 ? 12.201 -9.321 -23.481 1.00 86.69 292 SER A C 1
ATOM 2266 O O . SER A 1 292 ? 12.876 -10.269 -23.897 1.00 86.69 292 SER A O 1
ATOM 2268 N N . PRO A 1 293 ? 11.353 -8.658 -24.292 1.00 68.69 293 PRO A N 1
ATOM 2269 C CA . PRO A 1 293 ? 11.313 -8.918 -25.724 1.00 68.69 293 PRO A CA 1
ATOM 2270 C C . PRO A 1 293 ? 12.707 -8.696 -26.334 1.00 68.69 293 PRO A C 1
ATOM 2272 O O . PRO A 1 293 ? 13.426 -7.799 -25.881 1.00 68.69 293 PRO A O 1
ATOM 2275 N N . PRO A 1 294 ? 13.106 -9.461 -27.368 1.00 59.09 294 PRO A N 1
ATOM 2276 C CA . PRO A 1 294 ? 14.337 -9.171 -28.085 1.00 59.09 294 PRO A CA 1
ATOM 2277 C C . PRO A 1 294 ? 14.284 -7.731 -28.599 1.00 59.09 294 PRO A C 1
ATOM 2279 O O . PRO A 1 294 ? 13.323 -7.330 -29.259 1.00 59.09 294 PRO A O 1
ATOM 2282 N N . VAL A 1 295 ? 15.312 -6.947 -28.271 1.00 56.41 295 VAL A N 1
ATOM 2283 C CA . VAL A 1 295 ? 15.485 -5.611 -28.838 1.00 56.41 295 VAL A CA 1
ATOM 2284 C C . VAL A 1 295 ? 15.667 -5.808 -30.339 1.00 56.41 295 VAL A C 1
ATOM 2286 O O . VAL A 1 295 ? 16.690 -6.336 -30.771 1.00 56.41 295 VAL A O 1
ATOM 2289 N N . ASN A 1 296 ? 14.658 -5.445 -31.132 1.00 46.62 296 ASN A N 1
ATOM 2290 C CA . ASN A 1 296 ? 14.823 -5.364 -32.578 1.00 46.62 296 ASN A CA 1
ATOM 2291 C C . ASN A 1 296 ? 15.848 -4.257 -32.852 1.00 46.62 296 ASN A C 1
ATOM 2293 O O . ASN A 1 296 ? 15.538 -3.075 -32.705 1.00 46.62 296 ASN A O 1
ATOM 2297 N N . SER A 1 297 ? 17.073 -4.675 -33.164 1.00 36.44 297 SER A N 1
ATOM 2298 C CA . SER A 1 297 ? 18.159 -3.847 -33.691 1.00 36.44 297 SER A CA 1
ATOM 2299 C C . SER A 1 297 ? 17.853 -3.347 -35.094 1.00 36.44 297 SER A C 1
ATOM 2301 O O . SER A 1 297 ? 17.432 -4.204 -35.908 1.00 36.44 297 SER A O 1
#

Radius of gyration: 18.67 Å; chains: 1; bounding box: 44×41×55 Å